Pro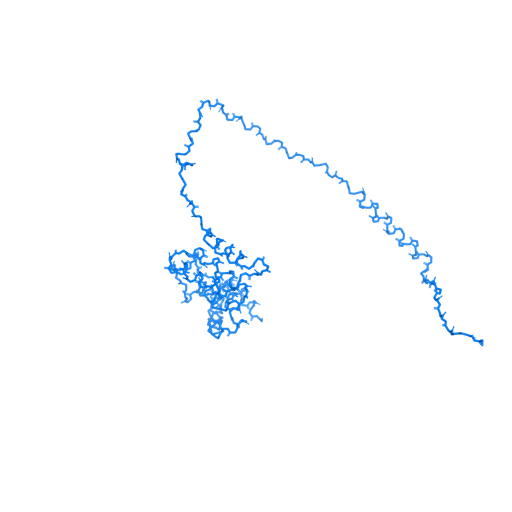tein AF-A0A8T7DRC3-F1 (afdb_monomer)

Solvent-accessible surface area (backbone atoms only — not comparable to full-atom values): 12019 Å² total; per-residue (Å²): 135,88,78,83,88,79,89,79,82,80,89,76,79,90,63,59,71,70,56,57,54,49,52,53,48,51,52,51,52,51,54,48,53,67,72,64,56,76,77,72,71,82,71,71,72,76,78,69,79,81,68,72,74,72,77,87,61,93,57,78,73,76,70,75,90,76,92,78,69,102,63,85,82,79,52,89,39,47,64,35,50,50,52,56,50,52,48,25,68,80,35,81,90,50,80,59,58,35,69,63,38,32,55,52,15,55,50,31,41,77,70,68,37,50,62,23,12,52,53,25,22,53,55,11,23,77,72,51,32,25,67,33,12,34,51,53,8,35,36,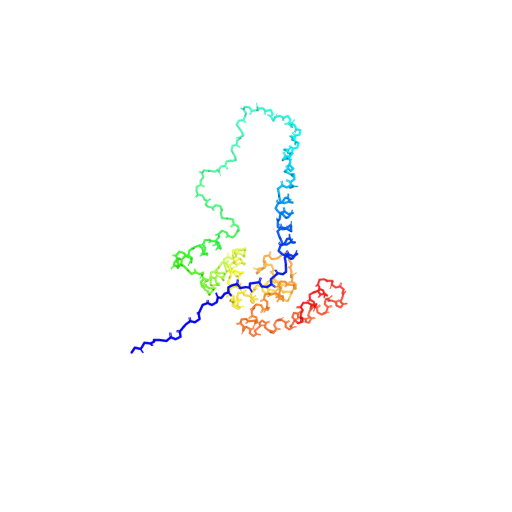14,23,76,93,60,44,46,84,88,79,24,88,57,97,60,61,33,68,68,55,14,52,55,22,16,48,47,3,30,77,53,68,32,66,66,23,48,54,50,46,52,57,49,47,55,50,35,54,50,41,30,74,75,63,38,65,67,32,46,56,48,59,70,70,71,116

Structure (mmCIF, N/CA/C/O backbone):
data_AF-A0A8T7DRC3-F1
#
_entry.id   AF-A0A8T7DRC3-F1
#
loop_
_atom_site.group_PDB
_atom_site.id
_atom_site.type_symbol
_atom_site.label_atom_id
_atom_site.label_alt_id
_atom_site.label_comp_id
_atom_site.label_asym_id
_atom_site.label_entity_id
_atom_site.label_seq_id
_atom_site.pdbx_PDB_ins_code
_atom_site.Cartn_x
_atom_site.Cartn_y
_atom_site.Cartn_z
_atom_site.occupancy
_atom_site.B_iso_or_equiv
_atom_site.auth_seq_id
_atom_site.auth_comp_id
_atom_site.auth_asym_id
_atom_site.auth_atom_id
_atom_site.pdbx_PDB_model_num
ATOM 1 N N . MET A 1 1 ? -41.553 -36.520 -60.865 1.00 37.00 1 MET A N 1
ATOM 2 C CA . MET A 1 1 ? -42.025 -35.118 -60.835 1.00 37.00 1 MET A CA 1
ATOM 3 C C . MET A 1 1 ? -42.427 -34.866 -59.391 1.00 37.00 1 MET A C 1
ATOM 5 O O . MET A 1 1 ? -43.366 -35.507 -58.952 1.00 37.00 1 MET A O 1
ATOM 9 N N . ALA A 1 2 ? -41.478 -34.388 -58.582 1.00 41.44 2 ALA A N 1
ATOM 10 C CA . ALA A 1 2 ? -41.277 -32.972 -58.215 1.00 41.44 2 ALA A CA 1
ATOM 11 C C . ALA A 1 2 ? -42.201 -32.57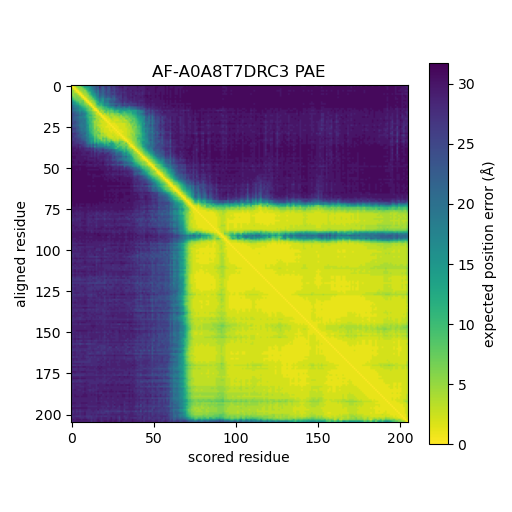7 -57.049 1.00 41.44 2 ALA A C 1
ATOM 13 O O . ALA A 1 2 ? -43.364 -32.949 -57.095 1.00 41.44 2 ALA A O 1
ATOM 14 N N . VAL A 1 3 ? -41.838 -31.818 -56.018 1.00 42.62 3 VAL A N 1
ATOM 15 C CA . VAL A 1 3 ? -40.612 -31.291 -55.375 1.00 42.62 3 VAL A CA 1
ATOM 16 C C . VAL A 1 3 ? -41.137 -30.737 -54.025 1.00 42.62 3 VAL A C 1
ATOM 18 O O . VAL A 1 3 ? -42.345 -30.547 -53.874 1.00 42.62 3 VAL A O 1
ATOM 21 N N . GLU A 1 4 ? -40.256 -30.571 -53.042 1.00 46.28 4 GLU A N 1
ATOM 22 C CA . GLU A 1 4 ? -40.533 -30.222 -51.644 1.00 46.28 4 GLU A CA 1
ATOM 23 C C . GLU A 1 4 ? -41.343 -28.938 -51.349 1.00 46.28 4 GLU A C 1
ATOM 25 O O . GLU A 1 4 ? -41.472 -28.015 -52.151 1.00 46.28 4 GLU A O 1
ATOM 30 N N . ASP A 1 5 ? -41.854 -28.957 -50.113 1.00 54.59 5 ASP A N 1
ATOM 31 C CA . ASP A 1 5 ? -42.120 -27.869 -49.165 1.00 54.59 5 ASP A CA 1
ATOM 32 C C . ASP A 1 5 ? -41.221 -26.628 -49.332 1.00 54.59 5 ASP A C 1
ATOM 34 O O . ASP A 1 5 ? -40.007 -26.763 -49.420 1.00 54.59 5 ASP A O 1
ATOM 38 N N . GLU A 1 6 ? -41.804 -25.425 -49.268 1.00 50.59 6 GLU A N 1
ATOM 39 C CA . GLU A 1 6 ? -41.236 -24.350 -48.446 1.00 50.59 6 GLU A CA 1
ATOM 40 C C . GLU A 1 6 ? -42.236 -23.205 -48.227 1.00 50.59 6 GLU A C 1
ATOM 42 O O . GLU A 1 6 ? -42.693 -22.507 -49.137 1.00 50.59 6 GLU A O 1
ATOM 47 N N . ARG A 1 7 ? -42.540 -22.984 -46.949 1.00 49.81 7 ARG A N 1
ATOM 48 C CA . ARG A 1 7 ? -43.192 -21.786 -46.424 1.00 49.81 7 ARG A CA 1
ATOM 49 C C . ARG A 1 7 ? -42.386 -20.529 -46.760 1.00 49.81 7 ARG A C 1
ATOM 51 O O . ARG A 1 7 ? -41.207 -20.466 -46.427 1.00 49.81 7 ARG A O 1
ATOM 58 N N . ARG A 1 8 ? -43.061 -19.447 -47.165 1.00 44.53 8 ARG A N 1
ATOM 59 C CA . ARG A 1 8 ? -42.655 -18.079 -46.791 1.00 44.53 8 ARG A CA 1
ATOM 60 C C . ARG A 1 8 ? -43.862 -17.233 -46.400 1.00 44.53 8 ARG A C 1
ATOM 62 O O . ARG A 1 8 ? -44.569 -16.689 -47.235 1.00 44.53 8 ARG A O 1
ATOM 69 N N . PHE A 1 9 ? -44.088 -17.233 -45.087 1.00 41.81 9 PHE A N 1
ATOM 70 C CA . PHE A 1 9 ? -44.448 -16.089 -44.250 1.00 41.81 9 PHE A CA 1
ATOM 71 C C . PHE A 1 9 ? -45.112 -14.905 -44.964 1.00 41.81 9 PHE A C 1
ATOM 73 O O . PHE A 1 9 ? -44.444 -14.045 -45.529 1.00 41.81 9 PHE A O 1
ATOM 80 N N . GLY A 1 10 ? -46.437 -14.831 -44.829 1.00 41.97 10 GLY A N 1
ATOM 81 C CA . GLY A 1 10 ? -47.134 -13.554 -44.852 1.00 41.97 10 GLY A CA 1
ATOM 82 C C . GLY A 1 10 ? -46.737 -12.748 -43.616 1.00 41.97 10 GLY A C 1
ATOM 83 O O . GLY A 1 10 ? -46.889 -13.214 -42.486 1.00 41.97 10 GLY A O 1
ATOM 84 N N . GLU A 1 11 ? -46.207 -11.550 -43.832 1.00 54.06 11 GLU A N 1
ATOM 85 C CA . GLU A 1 11 ? -46.076 -10.535 -42.794 1.00 54.06 11 GLU A CA 1
ATOM 86 C C . GLU A 1 11 ? -47.457 -9.931 -42.523 1.00 54.06 11 GLU A C 1
ATOM 88 O O . GLU A 1 11 ? -47.823 -8.911 -43.100 1.00 54.06 11 GLU A O 1
ATOM 93 N N . ASP A 1 12 ? -48.238 -10.558 -41.644 1.00 52.53 12 ASP A N 1
ATOM 94 C CA . ASP A 1 12 ? -49.413 -9.914 -41.053 1.00 52.53 12 ASP A CA 1
ATOM 95 C C . ASP A 1 12 ? -49.086 -9.541 -39.603 1.00 52.53 12 ASP A C 1
ATOM 97 O O . ASP A 1 12 ? -49.339 -10.270 -38.641 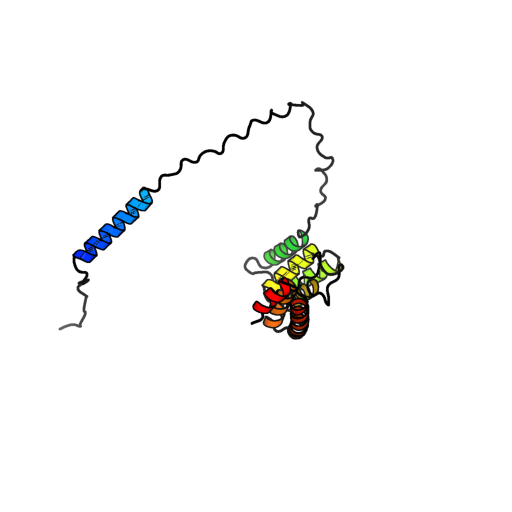1.00 52.53 12 ASP A O 1
ATOM 101 N N . THR A 1 13 ? -48.394 -8.410 -39.448 1.00 54.84 13 THR A N 1
ATOM 102 C CA . THR A 1 13 ? -48.153 -7.807 -38.136 1.00 54.84 13 THR A CA 1
ATOM 103 C C . THR A 1 13 ? -49.467 -7.210 -37.639 1.00 54.84 13 THR A C 1
ATOM 105 O O . THR A 1 13 ? -49.835 -6.082 -37.979 1.00 54.84 13 THR A O 1
ATOM 108 N N . GLY A 1 14 ? -50.176 -8.000 -36.827 1.00 59.94 14 GLY A N 1
ATOM 109 C CA . GLY A 1 14 ? -51.430 -7.673 -36.143 1.00 59.94 14 GLY A CA 1
ATOM 110 C C . GLY A 1 14 ? -51.304 -6.535 -35.127 1.00 59.94 14 GLY A C 1
ATOM 111 O O . GLY A 1 14 ? -51.516 -6.723 -33.933 1.00 59.94 14 GLY A O 1
ATOM 112 N N . ILE A 1 15 ? -50.961 -5.337 -35.598 1.00 60.94 15 ILE A N 1
ATOM 113 C CA . ILE A 1 15 ? -50.980 -4.107 -34.811 1.00 60.94 15 ILE A CA 1
ATOM 114 C C . ILE A 1 15 ? -52.245 -3.338 -35.213 1.00 60.94 15 ILE A C 1
ATOM 116 O O . ILE A 1 15 ? -52.349 -2.923 -36.374 1.00 60.94 15 ILE A O 1
ATOM 120 N N . PRO A 1 16 ? -53.206 -3.133 -34.290 1.00 66.31 16 PRO A N 1
ATOM 121 C CA . PRO A 1 16 ? -54.450 -2.435 -34.592 1.00 66.31 16 PRO A CA 1
ATOM 122 C C . PRO A 1 16 ? -54.147 -1.017 -35.086 1.00 66.31 16 PRO A C 1
ATOM 124 O O . PRO A 1 16 ? -53.228 -0.361 -34.596 1.00 66.31 16 PRO A O 1
ATOM 127 N N . TRP A 1 17 ? -54.917 -0.532 -36.062 1.00 59.69 17 TRP A N 1
ATOM 128 C CA . TRP A 1 17 ? -54.637 0.720 -36.782 1.00 59.69 17 TRP A CA 1
ATOM 129 C C . TRP A 1 17 ? -54.420 1.933 -35.854 1.00 59.69 17 TRP A C 1
ATOM 131 O O . TRP A 1 17 ? -53.535 2.752 -36.107 1.00 59.69 17 TRP A O 1
ATOM 141 N N . GLY A 1 18 ? -55.128 1.985 -34.719 1.00 58.94 18 GLY A N 1
ATOM 142 C CA . GLY A 1 18 ? -54.936 3.014 -33.691 1.00 58.94 18 GLY A CA 1
ATOM 143 C C . GLY A 1 18 ? -53.543 3.014 -33.046 1.00 58.94 18 GLY A C 1
ATOM 144 O O . GLY A 1 18 ? -53.016 4.080 -32.742 1.00 58.94 18 GLY A O 1
ATOM 145 N N . ALA A 1 19 ? -52.896 1.854 -32.903 1.00 58.59 19 ALA A N 1
ATOM 146 C CA . ALA A 1 19 ? -51.550 1.748 -32.341 1.00 58.59 19 ALA A CA 1
ATOM 147 C C . ALA A 1 19 ? -50.462 2.167 -33.346 1.00 58.59 19 ALA A C 1
ATOM 149 O O . ALA A 1 19 ? -49.492 2.808 -32.950 1.00 58.59 19 ALA A O 1
ATOM 150 N N . LYS A 1 20 ? -50.645 1.906 -34.651 1.00 59.03 20 LYS A N 1
ATOM 151 C CA . LYS A 1 20 ? -49.729 2.420 -35.693 1.00 59.03 20 LYS A CA 1
ATOM 152 C C . LYS A 1 20 ? -49.771 3.951 -35.755 1.00 59.03 20 LYS A C 1
ATOM 154 O O . LYS A 1 20 ? -48.722 4.587 -35.809 1.00 59.03 20 LYS A O 1
ATOM 159 N N . ALA A 1 21 ? -50.966 4.541 -35.672 1.00 64.75 21 ALA A N 1
ATOM 160 C CA . ALA A 1 21 ? -51.131 5.994 -35.621 1.00 64.75 21 ALA A CA 1
ATOM 161 C C . ALA A 1 21 ? -50.498 6.607 -34.359 1.00 64.75 21 ALA A C 1
ATOM 163 O O . ALA A 1 21 ? -49.839 7.640 -34.447 1.00 64.75 21 ALA A O 1
ATOM 164 N N . LEU A 1 22 ? -50.631 5.945 -33.204 1.00 65.12 22 LEU A N 1
ATOM 165 C CA . LEU A 1 22 ? -50.029 6.403 -31.952 1.00 65.12 22 LEU A CA 1
ATOM 166 C C . LEU A 1 22 ? -48.494 6.356 -31.993 1.00 65.12 22 LEU A C 1
ATOM 168 O O . LEU A 1 22 ? -47.849 7.300 -31.551 1.00 65.12 22 LEU A O 1
ATOM 172 N N . ILE A 1 23 ? -47.900 5.301 -32.561 1.00 65.25 23 ILE A N 1
ATOM 173 C CA . ILE A 1 23 ? -46.437 5.180 -32.691 1.00 65.25 23 ILE A CA 1
ATOM 174 C C . ILE A 1 23 ? -45.882 6.267 -33.618 1.00 65.25 23 ILE A C 1
ATOM 176 O O . ILE A 1 23 ? -44.887 6.906 -33.279 1.00 65.25 23 ILE A O 1
ATOM 180 N N . VAL A 1 24 ? -46.543 6.528 -34.751 1.00 69.69 24 VAL A N 1
ATOM 181 C CA . VAL A 1 24 ? -46.140 7.613 -35.660 1.00 69.69 24 VAL A CA 1
ATOM 182 C C . VAL A 1 24 ? -46.286 8.975 -34.976 1.00 69.69 24 VAL A C 1
ATOM 184 O O . VAL A 1 24 ? -45.385 9.802 -35.079 1.00 69.69 24 VAL A O 1
ATOM 187 N N . LEU A 1 25 ? -47.362 9.198 -34.217 1.00 73.38 25 LEU A N 1
ATOM 188 C CA . LEU A 1 25 ? -47.555 10.434 -33.457 1.00 73.38 25 LEU A CA 1
ATOM 189 C C . LEU A 1 25 ? -46.453 10.628 -32.405 1.00 73.38 25 LEU A C 1
ATOM 191 O O . LEU A 1 25 ? -45.867 11.704 -32.330 1.00 73.38 25 LEU A O 1
ATOM 195 N N . VAL A 1 26 ? -46.132 9.590 -31.626 1.00 72.56 26 VAL A N 1
ATOM 196 C CA . VAL A 1 26 ? -45.074 9.642 -30.606 1.00 72.56 26 VAL A CA 1
ATOM 197 C C . VAL A 1 26 ? -43.718 9.922 -31.248 1.00 72.56 26 VAL A C 1
ATOM 199 O O . VAL A 1 26 ? -42.990 10.772 -30.739 1.00 72.56 26 VAL A O 1
ATOM 202 N N . ALA A 1 27 ? -43.401 9.286 -32.380 1.00 73.94 27 ALA A N 1
ATOM 203 C CA . ALA A 1 27 ? -42.155 9.509 -33.113 1.00 73.94 27 ALA A CA 1
ATOM 204 C C . ALA A 1 27 ? -42.047 10.941 -33.667 1.00 73.94 27 ALA A C 1
ATOM 206 O O . ALA A 1 27 ? -40.994 11.567 -33.566 1.00 73.94 27 ALA A O 1
ATOM 207 N N . VAL A 1 28 ? -43.139 11.494 -34.203 1.00 75.44 28 VAL A N 1
ATOM 208 C CA . VAL A 1 28 ? -43.171 12.876 -34.710 1.00 75.44 28 VAL A CA 1
ATOM 209 C C . VAL A 1 28 ? -43.062 13.887 -33.568 1.00 75.44 28 VAL A C 1
ATOM 211 O O . VAL A 1 28 ? -42.327 14.862 -33.692 1.00 75.44 28 VAL A O 1
ATOM 214 N N . VAL A 1 29 ? -43.725 13.644 -32.434 1.00 73.62 29 VAL A N 1
ATOM 215 C CA . VAL A 1 29 ? -43.628 14.506 -31.244 1.00 73.62 29 VAL A CA 1
ATOM 216 C C . VAL A 1 29 ? -42.225 14.462 -30.639 1.00 73.62 29 VAL A C 1
ATOM 218 O O . VAL A 1 29 ? -41.705 15.507 -30.263 1.00 73.62 29 VAL A O 1
ATOM 221 N N . THR A 1 30 ? -41.575 13.295 -30.587 1.00 68.31 30 THR A N 1
ATOM 222 C CA . THR A 1 30 ? -40.183 13.207 -30.109 1.00 68.31 30 THR A CA 1
ATOM 223 C C . THR A 1 30 ? -39.207 13.886 -31.065 1.00 68.31 30 THR A C 1
ATOM 225 O O . THR A 1 30 ? -38.339 14.621 -30.606 1.00 68.31 30 THR A O 1
ATOM 228 N N . LEU A 1 31 ? -39.372 13.731 -32.381 1.00 70.12 31 LEU A N 1
ATOM 229 C CA . LEU A 1 31 ? -38.549 14.446 -33.364 1.00 70.12 31 LEU A CA 1
ATOM 230 C C . LEU A 1 31 ? -38.750 15.966 -33.305 1.00 70.12 31 LEU A C 1
ATOM 232 O O . LEU A 1 31 ? -37.773 16.710 -33.359 1.00 70.12 31 LEU A O 1
ATOM 236 N N . LEU A 1 32 ? -39.989 16.434 -33.131 1.00 68.38 32 LEU A N 1
ATOM 237 C CA . LEU A 1 32 ? -40.279 17.856 -32.931 1.00 68.38 32 LEU A CA 1
ATOM 238 C C . LEU A 1 32 ? -39.710 18.378 -31.607 1.00 68.38 32 LEU A C 1
ATOM 240 O O . LEU A 1 32 ? -39.178 19.480 -31.590 1.00 68.38 32 LEU A O 1
ATOM 244 N N . ALA A 1 33 ? -39.760 17.602 -30.522 1.00 63.91 33 ALA A N 1
ATOM 245 C CA . ALA A 1 33 ? -39.181 17.992 -29.235 1.00 63.91 33 ALA A CA 1
ATOM 246 C C . ALA A 1 33 ? -37.648 18.107 -29.291 1.00 63.91 33 ALA A C 1
ATOM 248 O O . ALA A 1 33 ? -37.085 19.005 -28.675 1.00 63.91 33 ALA A O 1
ATOM 249 N N . VAL A 1 34 ? -36.979 17.247 -30.066 1.00 67.06 34 VAL A N 1
ATOM 250 C CA . VAL A 1 34 ? -35.526 17.330 -30.299 1.00 67.06 34 VAL A CA 1
ATOM 251 C C . VAL A 1 34 ? -35.162 18.547 -31.156 1.00 67.06 34 VAL A C 1
ATOM 253 O O . VAL A 1 34 ? -34.126 19.163 -30.930 1.00 67.06 34 VAL A O 1
ATOM 256 N N . TRP A 1 35 ? -36.013 18.932 -32.112 1.00 70.31 35 TRP A N 1
ATOM 257 C CA . TRP A 1 35 ? -35.777 20.107 -32.963 1.00 70.31 35 TRP A CA 1
ATOM 258 C C . TRP A 1 35 ? -36.198 21.434 -32.305 1.00 70.31 35 TRP A C 1
ATOM 260 O O . TRP A 1 35 ? -35.740 22.499 -32.708 1.00 70.31 35 TRP A O 1
ATOM 270 N N . LEU A 1 36 ? -37.039 21.370 -31.269 1.00 63.03 36 LEU A N 1
ATOM 271 C CA . LEU A 1 36 ? -37.499 22.507 -30.469 1.00 63.03 36 LEU A CA 1
ATOM 272 C C . LEU A 1 36 ? -36.754 22.604 -29.127 1.00 63.03 36 LEU A C 1
ATOM 274 O O . LEU A 1 36 ? -37.308 23.094 -28.148 1.00 63.03 36 LEU A O 1
ATOM 278 N N . VAL A 1 37 ? -35.507 22.136 -29.058 1.00 60.59 37 VAL A N 1
ATOM 279 C CA . VAL A 1 37 ? -34.574 22.614 -28.033 1.00 60.59 37 VAL A CA 1
ATOM 280 C C . VAL A 1 37 ? -34.061 23.956 -28.548 1.00 60.59 37 VAL A C 1
ATOM 282 O O . VAL A 1 37 ? -33.321 23.973 -29.535 1.00 60.59 37 VAL A O 1
ATOM 285 N N . PRO A 1 38 ? -34.472 25.094 -27.958 1.00 57.34 38 PRO A N 1
ATOM 286 C CA . PRO A 1 38 ? -33.911 26.378 -28.331 1.00 57.34 38 PRO A CA 1
ATOM 287 C C . PRO A 1 38 ? -32.420 26.280 -28.047 1.00 57.34 38 PRO A C 1
ATOM 289 O O . PRO A 1 38 ? -32.026 25.996 -26.918 1.00 57.34 38 PRO A O 1
ATOM 292 N N . SER A 1 39 ? -31.593 26.454 -29.074 1.00 54.16 39 SER A N 1
ATOM 293 C CA . SER A 1 39 ? -30.168 26.664 -28.877 1.00 54.16 39 SER A CA 1
ATOM 294 C C . SER A 1 39 ? -30.060 27.921 -28.028 1.00 54.16 39 SER A C 1
ATOM 296 O O . SER A 1 39 ? -30.275 29.025 -28.536 1.00 54.16 39 SER A O 1
ATOM 298 N N . GLU A 1 40 ? -29.847 27.754 -26.721 1.00 56.00 40 GLU A N 1
ATOM 299 C CA . GLU A 1 40 ? -29.408 28.844 -25.868 1.00 56.00 40 GLU A CA 1
ATOM 300 C C . GLU A 1 40 ? -28.222 29.442 -26.609 1.00 56.00 40 GLU A C 1
ATOM 302 O O . GLU A 1 40 ? -27.231 28.757 -26.876 1.00 56.00 40 GLU A O 1
ATOM 307 N N . LYS A 1 41 ? -28.405 30.672 -27.104 1.00 54.22 41 LYS A N 1
ATOM 308 C CA . LYS A 1 41 ? -27.310 31.439 -27.679 1.00 54.22 41 LYS A CA 1
ATOM 309 C C . LYS A 1 41 ? -26.205 31.324 -26.653 1.00 54.22 41 LYS A C 1
ATOM 311 O O . LYS A 1 41 ? -26.466 31.644 -25.497 1.00 54.22 41 LYS A O 1
ATOM 316 N N . GLU A 1 42 ? -25.046 30.822 -27.059 1.00 53.03 42 GLU A N 1
ATOM 317 C CA . GLU A 1 42 ? -23.854 30.882 -26.232 1.00 53.03 42 GLU A CA 1
ATOM 318 C C . GLU A 1 42 ? -23.692 32.352 -25.839 1.00 53.03 42 GLU A C 1
ATOM 320 O O . GLU A 1 42 ? -23.242 33.184 -26.629 1.00 53.03 42 GLU A O 1
ATOM 325 N N . GLU A 1 43 ? -24.184 32.702 -24.651 1.00 50.66 43 GLU A N 1
ATOM 326 C CA . GLU A 1 43 ? -23.904 33.969 -24.018 1.00 50.66 43 GLU A CA 1
ATOM 327 C C . GLU A 1 43 ? -22.429 33.874 -23.703 1.00 50.66 43 GLU A C 1
ATOM 329 O O . GLU A 1 43 ? -21.997 33.262 -22.726 1.00 50.66 43 GLU A O 1
ATOM 334 N N . GLN A 1 44 ? -21.654 34.407 -24.644 1.00 49.84 44 GLN A N 1
ATOM 335 C CA . GLN A 1 44 ? -20.255 34.699 -24.473 1.00 49.84 44 GLN A CA 1
ATOM 336 C C . GLN A 1 44 ? -20.124 35.308 -23.075 1.00 49.84 44 GLN A C 1
ATOM 338 O O . GLN A 1 44 ? -20.788 36.318 -22.807 1.00 49.84 44 GLN A O 1
ATOM 343 N N . PRO A 1 45 ? -19.380 34.660 -22.158 1.00 57.59 45 PRO A N 1
ATOM 344 C CA . PRO A 1 45 ? -19.302 35.116 -20.782 1.00 57.59 45 PRO A CA 1
ATOM 345 C C . PRO A 1 45 ? -18.947 36.601 -20.803 1.00 57.59 45 PRO A C 1
ATOM 347 O O . PRO A 1 45 ? -18.163 37.004 -21.675 1.00 57.59 45 PRO A O 1
ATOM 350 N N . PRO A 1 46 ? -19.550 37.424 -19.921 1.00 59.62 46 PRO A N 1
ATOM 351 C CA . PRO A 1 46 ? -19.322 38.859 -19.940 1.00 59.62 46 PRO A CA 1
ATOM 352 C C . PRO A 1 46 ? -17.819 39.079 -20.002 1.00 59.62 46 PRO A C 1
ATOM 354 O O . PRO A 1 46 ? -17.084 38.467 -19.219 1.00 59.62 46 PRO A O 1
ATOM 357 N N . ALA A 1 47 ? -17.372 39.875 -20.978 1.00 61.59 47 ALA A N 1
ATOM 358 C CA . ALA A 1 47 ? -15.975 40.253 -21.067 1.00 61.59 47 ALA A CA 1
ATOM 359 C C . ALA A 1 47 ? -15.571 40.702 -19.664 1.00 61.59 47 ALA A C 1
ATOM 361 O O . ALA A 1 47 ? -16.186 41.617 -19.104 1.00 61.59 47 ALA A O 1
ATOM 362 N N . LEU A 1 48 ? -14.627 39.966 -19.067 1.00 62.09 48 LEU A N 1
ATOM 363 C CA . LEU A 1 48 ? -14.050 40.325 -17.781 1.00 62.09 48 LEU A CA 1
ATOM 364 C C . LEU A 1 48 ? -13.742 41.821 -17.855 1.00 62.09 48 LEU A C 1
ATOM 366 O O . LEU A 1 48 ? -13.270 42.257 -18.912 1.00 62.09 48 LEU A O 1
ATOM 370 N N . PRO A 1 49 ? -14.045 42.611 -16.805 1.00 61.38 49 PRO A N 1
ATOM 371 C CA . PRO A 1 49 ? -13.685 44.019 -16.808 1.00 61.38 49 PRO A CA 1
ATOM 372 C C . PRO A 1 49 ? -12.244 44.104 -17.282 1.00 61.38 49 PRO A C 1
ATOM 374 O O . PRO A 1 49 ? -11.404 43.348 -16.785 1.00 61.38 49 PRO A O 1
ATOM 377 N N . GLU A 1 50 ? -12.006 44.928 -18.302 1.00 62.22 50 GLU A N 1
ATOM 378 C CA . GLU A 1 50 ? -10.682 45.153 -18.856 1.00 62.22 50 GLU A CA 1
ATOM 379 C C . GLU A 1 50 ? -9.834 45.699 -17.711 1.00 62.22 50 GLU A C 1
ATOM 381 O O . GLU A 1 50 ? -9.824 46.894 -17.416 1.00 62.22 50 GLU A O 1
ATOM 386 N N . MET A 1 51 ? -9.206 44.785 -16.965 1.00 52.91 51 MET A N 1
ATOM 387 C CA . MET A 1 51 ? -8.152 45.122 -16.038 1.00 52.91 51 MET A CA 1
ATOM 388 C C . MET A 1 51 ? -7.154 45.831 -16.921 1.00 52.91 51 MET A C 1
ATOM 390 O O . MET A 1 51 ? -6.662 45.217 -17.871 1.00 52.91 51 MET A O 1
ATOM 394 N N . ALA A 1 52 ? -6.979 47.127 -16.656 1.00 57.84 52 ALA A N 1
ATOM 395 C CA . ALA A 1 52 ? -6.094 48.004 -17.394 1.00 57.84 52 ALA A CA 1
ATOM 396 C C . ALA A 1 52 ? -4.890 47.196 -17.859 1.00 57.84 52 ALA A C 1
ATOM 398 O O . ALA A 1 52 ? -4.225 46.572 -17.022 1.00 57.84 52 ALA A O 1
ATOM 399 N N . ALA A 1 53 ? -4.694 47.145 -19.182 1.00 57.91 53 ALA A N 1
ATOM 400 C CA . ALA A 1 53 ? -3.555 46.470 -19.771 1.00 57.91 53 ALA A CA 1
ATOM 401 C C . ALA A 1 53 ? -2.334 46.805 -18.906 1.00 57.91 53 ALA A C 1
ATOM 403 O O . ALA A 1 53 ? -2.134 47.995 -18.612 1.00 57.91 53 ALA A O 1
ATOM 404 N N . PRO A 1 54 ? -1.582 45.798 -18.414 1.00 55.72 54 PRO A N 1
ATOM 405 C CA . PRO A 1 54 ? -0.400 46.086 -17.627 1.00 55.72 54 PRO A CA 1
ATOM 406 C C . PRO A 1 54 ? 0.419 47.087 -18.440 1.00 55.72 54 PRO A C 1
ATOM 408 O O . PRO A 1 54 ? 0.491 46.931 -19.668 1.00 55.72 54 PRO A O 1
ATOM 411 N N . PRO A 1 55 ? 0.935 48.160 -17.812 1.00 49.69 55 PRO A N 1
ATOM 412 C CA . PRO A 1 55 ? 1.714 49.141 -18.542 1.00 49.69 55 PRO A CA 1
ATOM 413 C C . PRO A 1 55 ? 2.730 48.368 -19.369 1.00 49.69 55 PRO A C 1
ATOM 415 O O . PRO A 1 55 ? 3.375 47.457 -18.847 1.00 49.69 55 PRO A O 1
ATOM 418 N N . GLN A 1 56 ? 2.802 48.670 -20.668 1.00 54.41 56 GLN A N 1
ATOM 419 C CA . GLN A 1 56 ? 3.851 48.145 -21.529 1.00 54.41 56 GLN A CA 1
ATOM 420 C C . GLN A 1 56 ? 5.160 48.758 -21.035 1.00 54.41 56 GLN A C 1
ATOM 422 O O . GLN A 1 56 ? 5.656 49.756 -21.548 1.00 54.41 56 GLN A O 1
ATOM 427 N N . THR A 1 57 ? 5.673 48.210 -19.941 1.00 47.09 57 THR A N 1
ATOM 428 C CA . THR A 1 57 ? 7.050 48.355 -19.546 1.00 47.09 57 THR A CA 1
ATOM 429 C C . THR A 1 57 ? 7.822 47.614 -20.607 1.00 47.09 57 THR A C 1
ATOM 431 O O . THR A 1 57 ? 7.829 46.387 -20.646 1.00 47.09 57 THR A O 1
ATOM 434 N N . ASP A 1 58 ? 8.496 48.396 -21.437 1.00 51.88 58 ASP A N 1
ATOM 435 C CA . ASP A 1 58 ? 9.598 48.026 -22.324 1.00 51.88 58 ASP A CA 1
ATOM 436 C C . ASP A 1 58 ? 10.819 47.517 -21.516 1.00 51.88 58 ASP A C 1
ATOM 438 O O . ASP A 1 58 ? 11.983 47.763 -21.820 1.00 51.88 58 ASP A O 1
ATOM 442 N N . GLN A 1 59 ? 10.544 46.852 -20.396 1.00 51.00 59 GLN A N 1
ATOM 443 C CA . GLN A 1 59 ? 11.480 46.104 -19.598 1.00 51.00 59 GLN A CA 1
ATOM 444 C C . GLN A 1 59 ? 11.184 44.658 -19.934 1.00 51.00 59 GLN A C 1
ATOM 446 O O . GLN A 1 59 ? 10.184 44.096 -19.486 1.00 51.00 59 GLN A O 1
ATOM 451 N N . ALA A 1 60 ? 12.053 44.082 -20.764 1.00 51.44 60 ALA A N 1
ATOM 452 C CA . ALA A 1 60 ? 12.185 42.644 -20.856 1.00 51.44 60 ALA A CA 1
ATOM 453 C C . ALA A 1 60 ? 12.140 42.098 -19.428 1.00 51.44 60 ALA A C 1
ATOM 455 O O . ALA A 1 60 ? 13.015 42.411 -18.616 1.00 51.44 60 ALA A O 1
ATOM 456 N N . ILE A 1 61 ? 11.081 41.351 -19.110 1.00 49.81 61 ILE A N 1
ATOM 457 C CA . ILE A 1 61 ? 11.041 40.540 -17.901 1.00 49.81 61 ILE A CA 1
ATOM 458 C C . ILE A 1 61 ? 12.341 39.742 -17.967 1.00 49.81 61 ILE A C 1
ATOM 460 O O . ILE A 1 61 ? 12.535 39.039 -18.966 1.00 49.81 61 ILE A O 1
ATOM 464 N N . PRO A 1 62 ? 13.272 39.891 -17.007 1.00 52.22 62 PRO A N 1
ATOM 465 C CA . PRO A 1 62 ? 14.433 39.031 -16.990 1.00 52.22 62 PRO A CA 1
ATOM 466 C C . PRO A 1 62 ? 13.871 37.618 -16.972 1.00 52.22 62 PRO A C 1
ATOM 468 O O . PRO A 1 62 ? 13.118 37.276 -16.054 1.00 52.22 62 PRO A O 1
ATOM 471 N N . LEU A 1 63 ? 14.166 36.833 -18.014 1.00 51.38 63 LEU A N 1
ATOM 472 C CA . LEU A 1 63 ? 13.954 35.398 -17.932 1.00 51.38 63 LEU A CA 1
ATOM 473 C C . LEU A 1 63 ? 14.544 34.963 -16.582 1.00 51.38 63 LEU A C 1
ATOM 475 O O . LEU A 1 63 ? 15.642 35.432 -16.244 1.00 51.38 63 LEU A O 1
ATOM 479 N N . PRO A 1 64 ? 13.848 34.121 -15.798 1.00 58.66 64 PRO A N 1
ATOM 480 C CA . PRO A 1 64 ? 14.522 33.450 -14.698 1.00 58.66 64 PRO A CA 1
ATOM 481 C C . PRO A 1 64 ? 15.830 32.866 -15.262 1.00 58.66 64 PRO A C 1
ATOM 483 O O . PRO A 1 64 ? 15.796 32.246 -16.329 1.00 58.66 64 PRO A O 1
ATOM 486 N N . PRO A 1 65 ? 16.993 33.146 -14.649 1.00 56.97 65 PRO A N 1
ATOM 487 C CA . PRO A 1 65 ? 18.240 32.605 -15.157 1.00 56.97 65 PRO A CA 1
ATOM 488 C C . PRO A 1 65 ? 18.160 31.074 -15.074 1.00 56.97 65 PRO A C 1
ATOM 490 O O . PRO A 1 65 ? 17.819 30.536 -14.023 1.00 56.97 65 PRO A O 1
ATOM 493 N N . ASP A 1 66 ? 18.467 30.434 -16.205 1.00 53.53 66 ASP A N 1
ATOM 494 C CA . ASP A 1 66 ? 18.492 28.991 -16.498 1.00 53.53 66 ASP A CA 1
ATOM 495 C C . ASP A 1 66 ? 17.188 28.274 -16.895 1.00 53.53 66 ASP A C 1
ATOM 497 O O . ASP A 1 66 ? 16.728 27.338 -16.248 1.00 53.53 66 ASP A O 1
ATOM 501 N N . GLU A 1 67 ? 16.705 28.579 -18.104 1.00 56.00 67 GLU A N 1
ATOM 502 C CA . GLU A 1 67 ? 16.131 27.563 -19.011 1.00 56.00 67 GLU A CA 1
ATOM 503 C C . GLU A 1 67 ? 17.110 27.217 -20.153 1.00 56.00 67 GLU A C 1
ATOM 505 O O . GLU A 1 67 ? 16.720 26.992 -21.298 1.00 56.00 67 GLU A O 1
ATOM 510 N N . ALA A 1 68 ? 18.415 27.211 -19.860 1.00 52.25 68 ALA A N 1
ATOM 511 C CA . ALA A 1 68 ? 19.457 26.950 -20.848 1.00 52.25 68 ALA A CA 1
ATOM 512 C C . ALA A 1 68 ? 20.630 26.120 -20.305 1.00 52.25 68 ALA A C 1
ATOM 514 O O . ALA A 1 68 ? 21.761 26.360 -20.696 1.00 52.25 68 ALA A O 1
ATOM 515 N N . GLU A 1 69 ? 20.372 25.086 -19.499 1.00 45.88 69 GLU A N 1
ATOM 516 C CA . GLU A 1 69 ? 21.294 23.950 -19.368 1.00 45.88 69 GLU A CA 1
ATOM 517 C C . GLU A 1 69 ? 20.496 22.646 -19.247 1.00 45.88 69 GLU A C 1
ATOM 519 O O . GLU A 1 69 ? 19.573 22.524 -18.445 1.00 45.88 69 GLU A O 1
ATOM 524 N N . GLY A 1 70 ? 20.828 21.662 -20.086 1.00 52.84 70 GLY A N 1
ATOM 525 C CA . GLY A 1 70 ? 20.195 20.346 -20.125 1.00 52.84 70 GLY A CA 1
ATOM 526 C C . GLY A 1 70 ? 20.439 19.539 -18.852 1.00 52.84 70 GLY A C 1
ATOM 527 O O . GLY A 1 70 ? 21.281 18.644 -18.826 1.00 52.84 70 GLY A O 1
ATOM 528 N N . LYS A 1 71 ? 19.664 19.829 -17.810 1.00 48.06 71 LYS A N 1
ATOM 529 C CA . LYS A 1 71 ? 19.538 19.014 -16.607 1.00 48.06 71 LYS A CA 1
ATOM 530 C C . LYS A 1 71 ? 18.062 18.677 -16.450 1.00 48.06 71 LYS A C 1
ATOM 532 O O . LYS A 1 71 ? 17.248 19.541 -16.150 1.00 48.06 71 LYS A O 1
ATOM 537 N N . GLU A 1 72 ? 17.713 17.429 -16.735 1.00 59.62 72 GLU A N 1
ATOM 538 C CA . GLU A 1 72 ? 16.354 16.900 -16.616 1.00 59.62 72 GLU A CA 1
ATOM 539 C C . GLU A 1 72 ? 15.806 17.200 -15.206 1.00 59.62 72 GLU A C 1
ATOM 541 O O . GLU A 1 72 ? 16.243 16.605 -14.219 1.00 59.62 72 GLU A O 1
ATOM 546 N N . ILE A 1 73 ? 14.903 18.183 -15.078 1.00 70.25 73 ILE A N 1
ATOM 547 C CA . ILE A 1 73 ? 14.214 18.469 -13.812 1.00 70.25 73 ILE A CA 1
ATOM 548 C C . ILE A 1 73 ? 13.207 17.337 -13.600 1.00 70.25 73 ILE A C 1
ATOM 550 O O . ILE A 1 73 ? 12.062 17.419 -14.047 1.00 70.25 73 ILE A O 1
ATOM 554 N N . LEU A 1 74 ? 13.658 16.264 -12.952 1.00 78.38 74 LEU A N 1
ATOM 555 C CA . LEU A 1 74 ? 12.829 15.112 -12.612 1.00 78.38 74 LEU A CA 1
ATOM 556 C C . LEU A 1 74 ? 11.791 15.515 -11.554 1.00 78.38 74 LEU A C 1
ATOM 558 O O . LEU A 1 74 ? 12.137 15.839 -10.416 1.00 78.38 74 LEU A O 1
ATOM 562 N N . ARG A 1 75 ? 10.511 15.495 -11.929 1.00 88.38 75 ARG A N 1
ATOM 563 C CA . ARG A 1 75 ? 9.359 15.683 -11.039 1.00 88.38 75 ARG A CA 1
ATOM 564 C C . ARG A 1 75 ? 8.950 14.353 -10.409 1.00 88.38 75 ARG A C 1
ATOM 566 O O . ARG A 1 75 ? 9.207 13.282 -10.958 1.00 88.38 75 ARG A O 1
ATOM 573 N N . ALA A 1 76 ? 8.223 14.427 -9.293 1.00 89.44 76 ALA A N 1
ATOM 574 C CA . ALA A 1 76 ? 7.610 13.255 -8.674 1.00 89.44 76 ALA A CA 1
ATOM 575 C C . ALA A 1 76 ? 6.809 12.437 -9.710 1.00 89.44 76 ALA A C 1
ATOM 577 O O . ALA A 1 76 ? 5.980 12.959 -10.474 1.00 89.44 76 ALA A O 1
ATOM 578 N N . GLY A 1 77 ? 7.091 11.139 -9.767 1.00 93.19 77 GLY A N 1
ATOM 579 C CA . GLY A 1 77 ? 6.463 10.210 -10.698 1.00 93.19 77 GLY A CA 1
ATOM 580 C C . GLY A 1 77 ? 7.087 10.142 -12.095 1.00 93.19 77 GLY A C 1
ATOM 581 O O . GLY A 1 77 ? 6.630 9.314 -12.887 1.00 93.19 77 GLY A O 1
ATOM 582 N N . ASP A 1 78 ? 8.075 10.977 -12.443 1.00 96.12 78 ASP A N 1
ATOM 583 C CA . ASP A 1 78 ? 8.745 10.893 -13.751 1.00 96.12 78 ASP A CA 1
ATOM 584 C C . ASP A 1 78 ? 9.498 9.570 -13.910 1.00 96.12 78 ASP A C 1
ATOM 586 O O . ASP A 1 78 ? 9.400 8.937 -14.964 1.00 96.12 78 ASP A O 1
ATOM 590 N N . ARG A 1 79 ? 10.161 9.081 -12.852 1.00 97.25 79 ARG A N 1
ATOM 591 C CA . ARG A 1 79 ? 10.880 7.799 -12.898 1.00 97.25 79 ARG A CA 1
ATOM 592 C C . ARG A 1 79 ? 9.903 6.642 -13.041 1.00 97.25 79 ARG A C 1
ATOM 594 O O . ARG A 1 79 ? 10.111 5.764 -13.874 1.00 97.25 79 ARG A O 1
ATOM 601 N N . ALA A 1 80 ? 8.794 6.671 -12.302 1.00 97.56 80 ALA A N 1
ATOM 602 C CA . ALA A 1 80 ? 7.742 5.667 -12.434 1.00 97.56 80 ALA A CA 1
ATOM 603 C C . ALA A 1 80 ? 7.160 5.633 -13.858 1.00 97.56 80 ALA A C 1
ATOM 605 O O . ALA A 1 80 ? 6.988 4.561 -14.443 1.00 97.56 80 ALA A O 1
ATOM 606 N N . ARG A 1 81 ? 6.890 6.804 -14.453 1.00 96.12 81 ARG A N 1
ATOM 607 C CA . ARG A 1 81 ? 6.422 6.905 -15.845 1.00 96.12 81 ARG A CA 1
ATOM 608 C C . ARG A 1 81 ? 7.447 6.348 -16.830 1.00 96.12 81 ARG A C 1
ATOM 610 O O . ARG A 1 81 ? 7.053 5.596 -17.720 1.00 96.12 81 ARG A O 1
ATOM 617 N N . ALA A 1 82 ? 8.726 6.673 -16.653 1.00 96.38 82 ALA A N 1
ATOM 618 C CA . ALA A 1 82 ? 9.809 6.177 -17.495 1.00 96.38 82 ALA A CA 1
ATOM 619 C C . ALA A 1 82 ? 9.934 4.645 -17.427 1.00 96.38 82 ALA A C 1
ATOM 621 O O . ALA A 1 82 ? 9.984 3.996 -18.471 1.00 96.38 82 ALA A O 1
ATOM 622 N N . VAL A 1 83 ? 9.876 4.053 -16.226 1.00 96.75 83 VAL A N 1
ATOM 623 C CA . VAL A 1 83 ? 9.879 2.590 -16.033 1.00 96.75 83 VAL A CA 1
ATOM 624 C C . VAL A 1 83 ? 8.718 1.935 -16.781 1.00 96.75 83 VAL A C 1
ATOM 626 O O . VAL A 1 83 ? 8.918 1.009 -17.565 1.00 96.75 83 VAL A O 1
ATOM 629 N N . ILE A 1 84 ? 7.492 2.430 -16.586 1.00 96.25 84 ILE A N 1
ATOM 630 C CA . ILE A 1 84 ? 6.30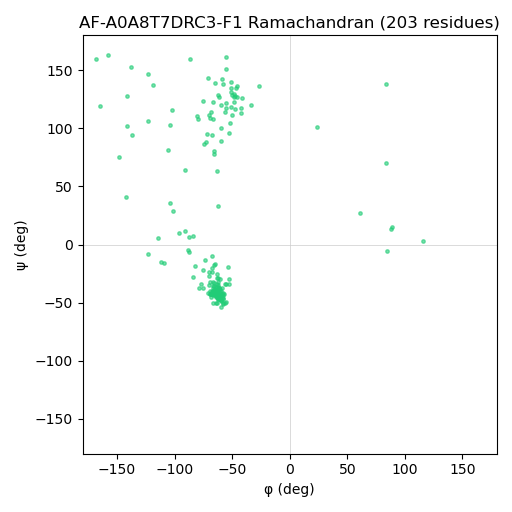8 1.872 -17.252 1.00 96.25 84 ILE A CA 1
ATOM 631 C C . ILE A 1 84 ? 6.397 2.021 -18.776 1.00 96.25 84 ILE A C 1
ATOM 633 O O . ILE A 1 84 ? 6.005 1.105 -19.500 1.00 96.25 84 ILE A O 1
ATOM 637 N N . ALA A 1 85 ? 6.900 3.153 -19.277 1.00 94.38 85 ALA A N 1
ATOM 638 C CA . ALA A 1 85 ? 7.099 3.373 -20.706 1.00 94.38 85 ALA A CA 1
ATOM 639 C C . ALA A 1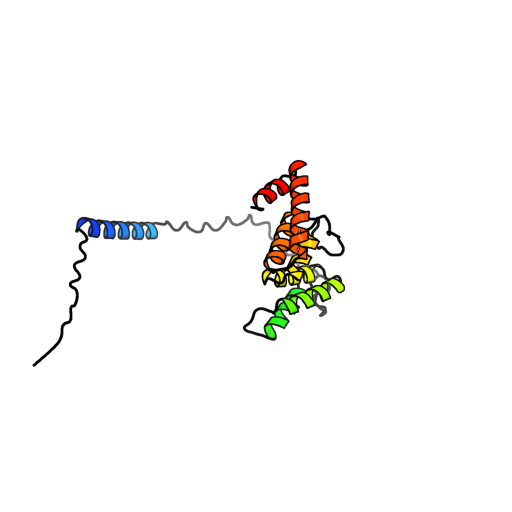 85 ? 8.136 2.402 -21.294 1.00 94.38 85 ALA A C 1
ATOM 641 O O . ALA A 1 85 ? 7.864 1.790 -22.326 1.00 94.38 85 ALA A O 1
ATOM 642 N N . GLY A 1 86 ? 9.266 2.197 -20.609 1.00 94.62 86 GLY A N 1
ATOM 643 C CA . GLY A 1 86 ? 10.294 1.234 -21.008 1.00 94.62 86 GLY A CA 1
ATOM 644 C C . GLY A 1 86 ? 9.752 -0.194 -21.082 1.00 94.62 86 GLY A C 1
ATOM 645 O O . GLY A 1 86 ? 9.860 -0.845 -22.117 1.00 94.62 86 GLY A O 1
ATOM 646 N N . LEU A 1 87 ? 9.043 -0.645 -20.043 1.00 93.88 87 LEU A N 1
ATOM 647 C CA . LEU A 1 87 ? 8.454 -1.990 -20.016 1.00 93.88 87 LEU A CA 1
ATOM 648 C C . LEU A 1 87 ? 7.397 -2.219 -21.111 1.00 93.88 87 LEU A C 1
ATOM 650 O O . LEU A 1 87 ? 7.202 -3.354 -21.543 1.00 93.88 87 LEU A O 1
ATOM 654 N N . ARG A 1 88 ? 6.700 -1.163 -21.555 1.00 92.12 88 ARG A N 1
ATOM 655 C CA . ARG A 1 88 ? 5.771 -1.237 -22.696 1.00 92.12 88 ARG A CA 1
ATOM 656 C C . ARG A 1 88 ? 6.501 -1.307 -24.029 1.00 92.12 88 ARG A C 1
ATOM 658 O O . ARG A 1 88 ? 6.035 -2.005 -24.919 1.00 92.12 88 ARG A O 1
ATOM 665 N N . ALA A 1 89 ? 7.619 -0.600 -24.179 1.00 89.44 89 ALA A N 1
ATOM 666 C CA . ALA A 1 89 ? 8.412 -0.649 -25.405 1.00 89.44 89 ALA A CA 1
ATOM 667 C C . ALA A 1 89 ? 8.957 -2.064 -25.666 1.00 89.44 89 ALA A C 1
ATOM 669 O O . ALA A 1 89 ? 8.927 -2.529 -26.804 1.00 89.44 89 ALA A O 1
ATOM 670 N N . ASP A 1 90 ? 9.340 -2.780 -24.606 1.00 83.38 90 ASP A N 1
ATOM 671 C CA . ASP A 1 90 ? 9.798 -4.173 -24.684 1.00 83.38 90 ASP A CA 1
ATOM 672 C C . ASP A 1 90 ? 8.686 -5.162 -25.094 1.00 83.38 90 ASP A C 1
ATOM 674 O O . ASP A 1 90 ? 8.972 -6.272 -25.547 1.00 83.38 90 ASP A O 1
ATOM 678 N N . ASN A 1 91 ? 7.409 -4.789 -24.932 1.00 78.94 91 ASN A N 1
ATOM 679 C CA . ASN A 1 91 ? 6.257 -5.615 -25.294 1.00 78.94 91 ASN A CA 1
ATOM 680 C C . ASN A 1 91 ? 5.062 -4.748 -25.732 1.00 78.94 91 ASN A C 1
ATOM 682 O O . ASN A 1 91 ? 4.089 -4.579 -24.995 1.00 78.94 91 ASN A O 1
ATOM 686 N N . ALA A 1 92 ? 5.146 -4.209 -26.954 1.00 70.19 92 ALA A N 1
ATOM 687 C CA . ALA A 1 92 ? 4.280 -3.144 -27.479 1.00 70.19 92 ALA A CA 1
ATOM 688 C C . ALA A 1 92 ? 2.758 -3.396 -27.401 1.00 70.19 92 ALA A C 1
ATOM 690 O O . ALA A 1 92 ? 1.984 -2.442 -27.446 1.00 70.19 92 ALA A O 1
ATOM 691 N N . ASN A 1 93 ? 2.322 -4.652 -27.257 1.00 66.50 93 ASN A N 1
ATOM 692 C CA . ASN A 1 93 ? 0.906 -5.034 -27.247 1.00 66.50 93 ASN A CA 1
ATOM 693 C C . ASN A 1 93 ? 0.418 -5.591 -25.898 1.00 66.50 93 ASN A C 1
ATOM 695 O O . ASN A 1 93 ? -0.726 -6.038 -25.811 1.00 66.50 93 ASN A O 1
ATOM 699 N N . ALA A 1 94 ? 1.250 -5.583 -24.853 1.00 78.31 94 ALA A N 1
ATOM 700 C CA . ALA A 1 94 ? 0.892 -6.126 -23.547 1.00 78.31 94 ALA A CA 1
ATOM 701 C C . ALA A 1 94 ? 1.040 -5.087 -22.435 1.00 78.31 94 ALA A C 1
ATOM 703 O O . ALA A 1 94 ? 1.927 -4.233 -22.443 1.00 78.31 94 ALA A O 1
ATOM 704 N N . ASN A 1 95 ? 0.174 -5.184 -21.427 1.00 87.19 95 ASN A N 1
ATOM 705 C CA . ASN A 1 95 ? 0.366 -4.422 -20.203 1.00 87.19 95 ASN A CA 1
ATOM 706 C C . ASN A 1 95 ? 1.654 -4.909 -19.501 1.00 87.19 95 ASN A C 1
ATOM 708 O O . ASN A 1 95 ? 1.886 -6.122 -19.473 1.00 87.19 95 ASN A O 1
ATOM 712 N N . PRO A 1 96 ? 2.491 -4.016 -18.933 1.00 93.81 96 PRO A N 1
ATOM 713 C CA . PRO A 1 96 ? 3.692 -4.419 -18.212 1.00 93.81 96 PRO A CA 1
ATOM 714 C C . PRO A 1 96 ? 3.407 -5.477 -17.149 1.00 93.81 96 PRO A C 1
ATOM 716 O O . PRO A 1 96 ? 2.495 -5.306 -16.333 1.00 93.81 96 PRO A O 1
ATOM 719 N N . ASN A 1 97 ? 4.216 -6.543 -17.153 1.00 94.50 97 ASN A N 1
ATOM 720 C CA . ASN A 1 97 ? 4.124 -7.615 -16.167 1.00 94.50 97 ASN A CA 1
ATOM 721 C C . ASN A 1 97 ? 4.229 -7.010 -14.754 1.00 94.50 97 ASN A C 1
ATOM 723 O O . ASN A 1 97 ? 5.237 -6.356 -14.462 1.00 94.50 97 ASN A O 1
ATOM 727 N N . PRO A 1 98 ? 3.223 -7.214 -13.887 1.00 96.50 98 PRO A N 1
ATOM 728 C CA . PRO A 1 98 ? 3.202 -6.602 -12.569 1.00 96.50 98 PRO A CA 1
ATOM 729 C C . PRO A 1 98 ? 4.381 -7.009 -11.678 1.00 96.50 98 PRO A C 1
ATOM 731 O O . PRO A 1 98 ? 4.807 -6.181 -10.884 1.00 96.50 98 PRO A O 1
ATOM 734 N N . GLU A 1 99 ? 4.945 -8.210 -11.841 1.00 97.19 99 GLU A N 1
ATOM 735 C CA . GLU A 1 99 ? 6.138 -8.669 -11.106 1.00 97.19 99 GLU A CA 1
ATOM 736 C C . GLU A 1 99 ? 7.356 -7.790 -11.423 1.00 97.19 99 GLU A C 1
ATOM 738 O O . GLU A 1 99 ? 8.070 -7.326 -10.539 1.00 97.19 99 GLU A O 1
ATOM 743 N N . LYS A 1 100 ? 7.562 -7.473 -12.709 1.00 97.00 100 LYS A N 1
ATOM 744 C CA . LYS A 1 100 ? 8.656 -6.583 -13.124 1.00 97.00 100 LYS A CA 1
ATOM 745 C C . LYS A 1 100 ? 8.455 -5.171 -12.585 1.00 97.00 100 LYS A C 1
ATOM 747 O O . LYS A 1 100 ? 9.409 -4.527 -12.161 1.00 97.00 100 LYS A O 1
ATOM 752 N N . VAL A 1 101 ? 7.213 -4.685 -12.612 1.00 98.38 101 VAL A N 1
ATOM 753 C CA . VAL A 1 101 ? 6.885 -3.362 -12.071 1.00 98.38 101 VAL A CA 1
ATOM 754 C C . VAL A 1 101 ? 7.117 -3.314 -10.562 1.00 98.38 101 VAL A C 1
ATOM 756 O O . VAL A 1 101 ? 7.651 -2.323 -10.073 1.00 98.38 101 VAL A O 1
ATOM 759 N N . PHE A 1 102 ? 6.753 -4.376 -9.842 1.00 98.62 102 PHE A N 1
ATOM 760 C CA . PHE A 1 102 ? 7.007 -4.515 -8.413 1.00 98.62 102 PHE A CA 1
ATOM 761 C C . PHE A 1 102 ? 8.507 -4.469 -8.098 1.00 98.62 102 PHE A C 1
ATOM 763 O O . PHE A 1 102 ? 8.908 -3.651 -7.277 1.00 98.62 102 PHE A O 1
ATOM 770 N N . GLY A 1 103 ? 9.347 -5.215 -8.823 1.00 98.56 103 GLY A N 1
ATOM 771 C CA . GLY A 1 103 ? 10.802 -5.160 -8.622 1.00 98.56 103 GLY A CA 1
ATOM 772 C C . GLY A 1 103 ? 11.398 -3.757 -8.830 1.00 98.56 103 GLY A C 1
ATOM 773 O O . GLY A 1 103 ? 12.263 -3.323 -8.073 1.00 98.56 103 GLY A O 1
ATOM 774 N N . HIS A 1 104 ? 10.895 -2.990 -9.805 1.00 98.56 104 HIS A N 1
ATOM 775 C CA . HIS A 1 104 ? 11.289 -1.583 -9.958 1.00 98.56 104 HIS A CA 1
ATOM 776 C C . HIS A 1 104 ? 10.761 -0.680 -8.835 1.00 98.56 104 HIS A C 1
ATOM 778 O O . HIS A 1 104 ? 11.424 0.292 -8.475 1.00 98.56 104 HIS A O 1
ATOM 784 N N . ALA A 1 105 ? 9.582 -0.976 -8.283 1.00 98.50 105 ALA A N 1
ATOM 785 C CA . ALA A 1 105 ? 9.049 -0.257 -7.131 1.00 98.50 105 ALA A CA 1
ATOM 786 C C . ALA A 1 105 ? 9.942 -0.457 -5.896 1.00 98.50 105 ALA A C 1
ATOM 788 O O . ALA A 1 105 ? 10.297 0.527 -5.250 1.00 98.50 105 ALA A O 1
ATOM 789 N N . GLU A 1 106 ? 10.366 -1.696 -5.625 1.00 98.56 106 GLU A N 1
ATOM 790 C CA . GLU A 1 106 ? 11.301 -2.023 -4.539 1.00 98.56 106 GLU A CA 1
ATOM 791 C C . GLU A 1 106 ? 12.647 -1.320 -4.723 1.00 98.56 106 GLU A C 1
ATOM 793 O O . GLU A 1 106 ? 13.186 -0.740 -3.778 1.00 98.56 106 GLU A O 1
ATOM 798 N N . GLN A 1 107 ? 13.164 -1.296 -5.955 1.00 98.50 107 GLN A N 1
ATOM 799 C CA . GLN A 1 107 ? 14.393 -0.575 -6.262 1.00 98.50 107 GLN A CA 1
ATOM 800 C C . GLN A 1 107 ? 14.256 0.919 -5.940 1.00 98.50 107 GLN A C 1
ATOM 802 O O . GLN A 1 107 ? 15.055 1.458 -5.175 1.00 98.50 107 GLN A O 1
ATOM 807 N N . LEU A 1 108 ? 13.228 1.589 -6.471 1.00 98.00 108 LEU A N 1
ATOM 808 C CA . LEU A 1 108 ? 13.028 3.022 -6.239 1.00 98.00 108 LEU A CA 1
ATOM 809 C C . LEU A 1 108 ? 12.769 3.337 -4.764 1.00 98.00 108 LEU A C 1
ATOM 811 O O . LEU A 1 108 ? 13.236 4.359 -4.269 1.00 98.00 108 LEU A O 1
ATOM 815 N N . GLN A 1 109 ? 12.090 2.449 -4.037 1.00 97.56 109 GLN A N 1
ATOM 816 C CA . GLN A 1 109 ? 11.935 2.577 -2.593 1.00 97.56 109 GLN A CA 1
ATOM 817 C C . GLN A 1 109 ? 13.291 2.517 -1.878 1.00 97.56 109 GLN A C 1
ATOM 819 O O . GLN A 1 109 ? 13.556 3.357 -1.023 1.00 97.56 109 GLN A O 1
ATOM 824 N N . SER A 1 110 ? 14.159 1.562 -2.231 1.00 96.94 110 SER A N 1
ATOM 825 C CA . SER A 1 110 ? 15.495 1.439 -1.627 1.00 96.94 110 SER A CA 1
ATOM 826 C C . SER A 1 110 ? 16.392 2.656 -1.899 1.00 96.94 110 SER A C 1
ATOM 828 O O . SER A 1 110 ? 17.272 2.978 -1.104 1.00 96.94 110 SER A O 1
ATOM 830 N N . GLU A 1 111 ? 16.120 3.371 -2.991 1.00 96.62 111 GLU A N 1
ATOM 831 C CA . GLU A 1 111 ? 16.760 4.632 -3.373 1.00 96.62 111 GLU A CA 1
ATOM 832 C C . GLU A 1 111 ? 16.066 5.869 -2.757 1.00 96.62 111 GLU A C 1
ATOM 834 O O . GLU A 1 111 ? 16.421 7.006 -3.068 1.00 96.62 111 GLU A O 1
ATOM 839 N N . ASN A 1 112 ? 15.082 5.667 -1.872 1.00 95.44 112 ASN A N 1
ATOM 840 C CA . ASN A 1 112 ? 14.278 6.706 -1.222 1.00 95.44 112 ASN A CA 1
ATOM 841 C C . ASN A 1 112 ? 13.457 7.583 -2.197 1.00 95.44 112 ASN A C 1
ATOM 843 O O . ASN A 1 112 ? 13.112 8.728 -1.902 1.00 95.44 112 ASN A O 1
ATOM 847 N N . HIS A 1 113 ? 13.100 7.044 -3.365 1.00 96.88 113 HIS A N 1
ATOM 848 C CA . HIS A 1 113 ? 12.189 7.657 -4.336 1.00 96.88 113 HIS A CA 1
ATOM 849 C C . HIS A 1 113 ? 10.740 7.220 -4.067 1.00 96.88 113 HIS A C 1
ATOM 851 O O . HIS A 1 113 ? 10.117 6.528 -4.876 1.00 96.88 113 HIS A O 1
ATOM 857 N N . LEU A 1 114 ? 10.209 7.605 -2.901 1.00 96.44 114 LEU A N 1
ATOM 858 C CA . LEU A 1 114 ? 8.934 7.094 -2.379 1.00 96.44 114 LEU A CA 1
ATOM 859 C C . LEU A 1 114 ? 7.726 7.417 -3.271 1.00 96.44 114 LEU A C 1
ATOM 861 O O . LEU A 1 114 ? 6.876 6.550 -3.462 1.00 96.44 114 LEU A O 1
ATOM 865 N N . ASP A 1 115 ? 7.658 8.613 -3.868 1.00 97.19 115 ASP A N 1
ATOM 866 C CA . ASP A 1 115 ? 6.568 8.988 -4.782 1.00 97.19 115 ASP A CA 1
ATOM 867 C C . ASP A 1 115 ? 6.507 8.074 -6.011 1.00 97.19 115 ASP A C 1
ATOM 869 O O . ASP A 1 115 ? 5.445 7.576 -6.395 1.00 97.19 115 ASP A O 1
ATOM 873 N N . ASP A 1 116 ? 7.662 7.827 -6.630 1.00 98.25 116 ASP A N 1
ATOM 874 C CA . ASP A 1 116 ? 7.760 6.959 -7.796 1.00 98.25 116 ASP A CA 1
ATOM 875 C C . ASP A 1 116 ? 7.478 5.498 -7.428 1.00 98.25 116 ASP A C 1
ATOM 877 O O . ASP A 1 116 ? 6.693 4.827 -8.106 1.00 98.25 116 ASP A O 1
ATOM 881 N N . ALA A 1 117 ? 8.056 5.018 -6.324 1.00 98.44 117 ALA A N 1
ATOM 882 C CA . ALA A 1 117 ? 7.808 3.675 -5.812 1.00 98.44 117 ALA A CA 1
ATOM 883 C C . ALA A 1 117 ? 6.315 3.457 -5.533 1.00 98.44 117 ALA A C 1
ATOM 885 O O . ALA A 1 117 ? 5.736 2.476 -5.999 1.00 98.44 117 ALA A O 1
ATOM 886 N N . TYR A 1 118 ? 5.651 4.401 -4.859 1.00 98.38 118 TYR A N 1
ATOM 887 C CA . TYR A 1 118 ? 4.217 4.343 -4.571 1.00 98.38 118 TYR A CA 1
ATOM 888 C C . TYR A 1 118 ? 3.375 4.215 -5.848 1.00 98.38 118 TYR A C 1
ATOM 890 O O . TYR A 1 118 ? 2.437 3.413 -5.906 1.00 98.38 118 TYR A O 1
ATOM 898 N N . LEU A 1 119 ? 3.714 4.958 -6.906 1.00 98.50 119 LEU A N 1
ATOM 899 C CA . LEU A 1 119 ? 3.020 4.852 -8.191 1.00 98.50 119 LEU A CA 1
ATOM 900 C C . LEU A 1 119 ? 3.205 3.477 -8.845 1.00 98.50 119 LEU A C 1
ATOM 902 O O . LEU A 1 119 ? 2.228 2.925 -9.363 1.00 98.50 119 LEU A O 1
ATOM 906 N N . LEU A 1 120 ? 4.412 2.908 -8.797 1.00 98.75 120 LEU A N 1
ATOM 907 C CA . LEU A 1 120 ? 4.685 1.572 -9.334 1.00 98.75 120 LEU A CA 1
ATOM 908 C C . LEU A 1 120 ? 4.006 0.471 -8.511 1.00 98.75 120 LEU A C 1
ATOM 910 O O . LEU A 1 120 ? 3.354 -0.401 -9.089 1.00 98.75 120 LEU A O 1
ATOM 914 N N . TYR A 1 121 ? 4.037 0.554 -7.179 1.00 98.75 121 TYR A N 1
ATOM 915 C CA . TYR A 1 121 ? 3.284 -0.352 -6.313 1.00 98.75 121 TYR A CA 1
ATOM 916 C C . TYR A 1 121 ? 1.790 -0.302 -6.624 1.00 98.75 121 TYR A C 1
ATOM 918 O O . TYR A 1 121 ? 1.163 -1.345 -6.803 1.00 98.75 121 TYR A O 1
ATOM 926 N N . ARG A 1 122 ? 1.204 0.896 -6.774 1.00 98.56 122 ARG A N 1
ATOM 927 C CA . ARG A 1 122 ? -0.214 1.033 -7.158 1.00 98.56 122 ARG A CA 1
ATOM 928 C C . ARG A 1 122 ? -0.503 0.429 -8.516 1.00 98.56 122 ARG A C 1
ATOM 930 O O . ARG A 1 122 ? -1.576 -0.144 -8.702 1.00 98.56 122 ARG A O 1
ATOM 937 N N . PHE A 1 123 ? 0.414 0.567 -9.463 1.00 98.25 123 PHE A N 1
ATOM 938 C CA . PHE A 1 123 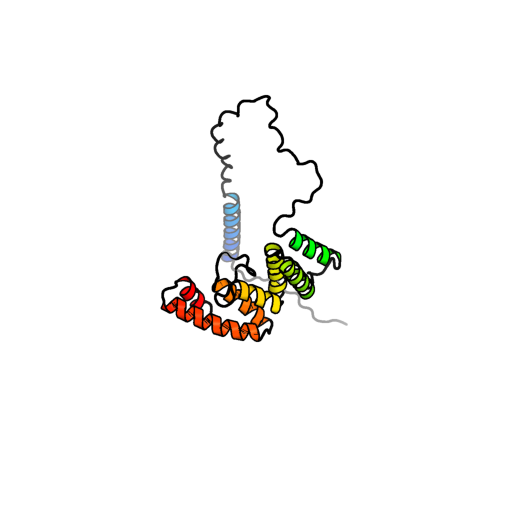? 0.273 -0.040 -10.776 1.00 98.25 123 PHE A CA 1
ATOM 939 C C . PHE A 1 123 ? 0.260 -1.572 -10.687 1.00 98.25 123 PHE A C 1
ATOM 941 O O . PHE A 1 123 ? -0.667 -2.195 -11.202 1.00 98.25 123 PHE A O 1
ATOM 948 N N . ALA A 1 124 ? 1.236 -2.174 -10.001 1.00 98.56 124 ALA A N 1
ATOM 949 C CA . ALA A 1 124 ? 1.328 -3.624 -9.825 1.00 98.56 124 ALA A CA 1
ATOM 950 C C . ALA A 1 124 ? 0.132 -4.184 -9.031 1.00 98.56 124 ALA A C 1
ATOM 952 O O . ALA A 1 124 ? -0.509 -5.143 -9.462 1.00 98.56 124 ALA A O 1
ATOM 953 N N . ALA A 1 125 ? -0.247 -3.535 -7.928 1.00 98.56 125 ALA A N 1
ATOM 954 C CA . ALA A 1 125 ? -1.378 -3.933 -7.091 1.00 98.56 125 ALA A CA 1
ATOM 955 C C . ALA A 1 125 ? -2.712 -3.914 -7.855 1.00 98.56 125 ALA A C 1
ATOM 957 O O . ALA A 1 125 ? -3.514 -4.835 -7.733 1.00 98.56 125 ALA A O 1
ATOM 958 N N . ARG A 1 126 ? -2.950 -2.906 -8.710 1.00 97.44 126 ARG A N 1
ATOM 959 C CA . ARG A 1 126 ? -4.160 -2.839 -9.559 1.00 97.44 126 ARG A CA 1
ATOM 960 C C . ARG A 1 126 ? -4.245 -3.951 -10.602 1.00 97.44 126 ARG A C 1
ATOM 962 O O . ARG A 1 126 ? -5.322 -4.170 -11.144 1.00 97.44 126 ARG A O 1
ATOM 969 N N . GLN A 1 127 ? -3.133 -4.619 -10.885 1.00 95.56 127 GLN A N 1
ATOM 970 C CA . GLN A 1 127 ? -3.078 -5.801 -11.739 1.00 95.56 127 GLN A CA 1
ATOM 971 C C . GLN A 1 127 ? -3.119 -7.118 -10.947 1.00 95.56 127 GLN A C 1
ATOM 973 O O . GLN A 1 127 ? -2.901 -8.176 -11.527 1.00 95.56 127 GLN A O 1
ATOM 978 N N . GLY A 1 128 ? -3.392 -7.069 -9.639 1.00 95.00 128 GLY A N 1
ATOM 979 C CA . GLY A 1 128 ? -3.500 -8.255 -8.788 1.00 95.00 128 GLY A CA 1
ATOM 980 C C . GLY A 1 128 ? -2.182 -8.720 -8.170 1.00 95.00 128 GLY A C 1
ATOM 981 O O . GLY A 1 128 ? -2.127 -9.825 -7.644 1.00 95.00 128 GLY A O 1
ATOM 982 N N . HIS A 1 129 ? -1.115 -7.912 -8.204 1.00 98.50 129 HIS A N 1
ATOM 983 C CA . HIS A 1 129 ? 0.121 -8.274 -7.511 1.00 98.50 129 HIS A CA 1
ATOM 984 C C . HIS A 1 129 ? -0.059 -8.192 -5.997 1.00 98.50 129 HIS A C 1
ATOM 986 O O . HIS A 1 129 ? -0.177 -7.101 -5.428 1.00 98.50 129 HIS A O 1
ATOM 992 N N . ALA A 1 130 ? -0.034 -9.346 -5.339 1.00 98.62 130 ALA A N 1
ATOM 993 C CA . ALA A 1 130 ? -0.428 -9.454 -3.945 1.00 98.62 130 ALA A CA 1
ATOM 994 C C . ALA A 1 130 ? 0.532 -8.712 -2.996 1.00 98.62 130 ALA A C 1
ATOM 996 O O . ALA A 1 130 ? 0.086 -7.961 -2.136 1.00 98.62 130 ALA A O 1
ATOM 997 N N . GLN A 1 131 ? 1.847 -8.838 -3.195 1.00 98.75 131 GLN A N 1
ATOM 998 C CA . GLN A 1 131 ? 2.872 -8.186 -2.367 1.00 98.75 131 GLN A CA 1
ATOM 999 C C . GLN A 1 131 ? 2.859 -6.660 -2.526 1.00 98.75 131 GLN A C 1
ATOM 1001 O O . GLN A 1 131 ? 2.953 -5.943 -1.536 1.00 98.75 131 GLN A O 1
ATOM 1006 N N . ALA A 1 132 ? 2.660 -6.145 -3.746 1.00 98.75 132 ALA A N 1
ATOM 1007 C CA . ALA A 1 132 ? 2.494 -4.713 -3.979 1.00 98.75 132 ALA A CA 1
ATOM 1008 C C . ALA A 1 132 ? 1.267 -4.160 -3.236 1.00 98.75 132 ALA A C 1
ATOM 1010 O O . ALA A 1 132 ? 1.330 -3.100 -2.616 1.00 98.75 132 ALA A O 1
ATOM 1011 N N . ALA A 1 133 ? 0.150 -4.891 -3.278 1.00 98.88 133 ALA A N 1
ATOM 1012 C CA . ALA A 1 133 ? -1.059 -4.529 -2.551 1.00 98.88 133 ALA A CA 1
ATOM 1013 C C . ALA A 1 133 ? -0.851 -4.615 -1.026 1.00 98.88 133 ALA A C 1
ATOM 1015 O O . ALA A 1 133 ? -1.218 -3.689 -0.310 1.00 98.88 133 ALA A O 1
ATOM 1016 N N . LEU A 1 134 ? -0.185 -5.657 -0.523 1.00 98.88 134 LEU A N 1
ATOM 1017 C CA . LEU A 1 134 ? 0.170 -5.785 0.894 1.00 98.88 134 LEU A CA 1
ATOM 1018 C C . LEU A 1 134 ? 1.033 -4.601 1.361 1.00 98.88 134 LEU A C 1
ATOM 1020 O O . LEU A 1 134 ? 0.769 -4.018 2.414 1.00 98.88 134 LEU A O 1
ATOM 1024 N N . PHE A 1 135 ? 2.022 -4.200 0.560 1.00 98.62 135 PHE A N 1
ATOM 1025 C CA . PHE A 1 135 ? 2.894 -3.067 0.863 1.00 98.62 135 PHE A CA 1
ATOM 1026 C C . PHE A 1 135 ? 2.120 -1.741 0.927 1.00 98.62 135 PHE A C 1
ATOM 1028 O O . PHE A 1 135 ? 2.272 -0.982 1.883 1.00 98.62 135 PHE A O 1
ATOM 1035 N N . LEU A 1 136 ? 1.220 -1.483 -0.027 1.00 98.81 136 LEU A N 1
ATOM 1036 C CA . LEU A 1 136 ? 0.355 -0.295 0.006 1.00 98.81 136 LEU A CA 1
ATOM 1037 C C . LEU A 1 136 ? -0.611 -0.294 1.192 1.00 98.81 136 LEU A C 1
ATOM 1039 O O . LEU A 1 136 ? -0.885 0.766 1.748 1.00 98.81 136 LEU A O 1
ATOM 1043 N N . GLY A 1 137 ? -1.124 -1.465 1.579 1.00 98.56 137 GLY A N 1
ATOM 1044 C CA . GLY A 1 137 ? -1.936 -1.603 2.785 1.00 98.56 137 GLY A CA 1
ATOM 1045 C C . GLY A 1 137 ? -1.137 -1.236 4.033 1.00 98.56 137 GLY A C 1
ATOM 1046 O O . GLY A 1 137 ? -1.593 -0.429 4.834 1.00 98.56 137 GLY A O 1
ATOM 1047 N N . SER A 1 138 ? 0.103 -1.726 4.123 1.00 98.56 138 SER A N 1
ATOM 1048 C CA . SER A 1 138 ? 1.034 -1.437 5.224 1.00 98.56 138 SER A CA 1
ATOM 1049 C C . SER A 1 138 ? 1.343 0.055 5.362 1.00 98.56 138 SER A C 1
ATOM 1051 O O . SER A 1 138 ? 1.390 0.575 6.469 1.00 98.56 138 SER A O 1
ATOM 1053 N N . GLN A 1 139 ? 1.512 0.759 4.239 1.00 98.31 139 GLN A N 1
ATOM 1054 C CA . GLN A 1 139 ? 1.769 2.203 4.223 1.00 98.31 139 GLN A CA 1
ATOM 1055 C C . GLN A 1 139 ? 0.607 3.052 4.742 1.00 98.31 139 GLN A C 1
ATOM 1057 O O . GLN A 1 139 ? 0.812 4.231 5.022 1.00 98.31 139 GLN A O 1
ATOM 1062 N N . ALA A 1 140 ? -0.603 2.500 4.809 1.00 98.31 140 ALA A N 1
ATOM 1063 C CA . ALA A 1 140 ? -1.791 3.185 5.302 1.00 98.31 140 ALA A CA 1
ATOM 1064 C C . ALA A 1 140 ? -2.262 2.648 6.663 1.00 98.31 140 ALA A C 1
ATOM 1066 O O . ALA A 1 140 ? -3.065 3.295 7.329 1.00 98.31 140 ALA A O 1
ATOM 1067 N N . ASP A 1 141 ? -1.783 1.478 7.078 1.00 98.38 141 ASP A N 1
ATOM 1068 C CA . ASP A 1 141 ? -2.178 0.815 8.316 1.00 98.38 141 ASP A CA 1
ATOM 1069 C C . ASP A 1 141 ? -1.535 1.500 9.535 1.00 98.38 141 ASP A C 1
ATOM 1071 O O . ASP A 1 141 ? -0.305 1.576 9.596 1.00 98.38 141 ASP A O 1
ATOM 1075 N N . PRO A 1 142 ? -2.318 1.966 10.529 1.00 96.31 142 PRO A N 1
ATOM 1076 C CA . PRO A 1 142 ? -1.779 2.574 11.745 1.00 96.31 142 PRO A CA 1
ATOM 1077 C C . PRO A 1 142 ? -0.729 1.723 12.474 1.00 96.31 142 PRO A C 1
ATOM 1079 O O . PRO A 1 142 ? 0.159 2.287 13.108 1.00 96.31 142 PRO A O 1
ATOM 1082 N N . ALA A 1 143 ? -0.799 0.391 12.377 1.00 96.88 143 ALA A N 1
ATOM 1083 C CA . ALA A 1 143 ? 0.149 -0.512 13.026 1.00 96.88 143 ALA A CA 1
ATOM 1084 C C . ALA A 1 143 ? 1.524 -0.579 12.332 1.00 96.88 143 ALA A C 1
ATOM 1086 O O . ALA A 1 143 ? 2.506 -0.963 12.967 1.00 96.88 143 ALA A O 1
ATOM 1087 N N . PHE A 1 144 ? 1.607 -0.218 11.046 1.00 97.38 144 PHE A N 1
ATOM 1088 C CA . PHE A 1 144 ? 2.828 -0.338 10.232 1.00 97.38 144 PHE A CA 1
ATOM 1089 C C . PHE A 1 144 ? 3.287 0.983 9.606 1.00 97.38 144 PHE A C 1
ATOM 1091 O O . PHE A 1 144 ? 4.372 1.044 9.029 1.00 97.38 144 PHE A O 1
ATOM 1098 N N . TYR A 1 145 ? 2.480 2.036 9.711 1.00 97.25 145 TYR A N 1
ATOM 1099 C CA . TYR A 1 145 ? 2.769 3.340 9.142 1.00 97.25 145 TYR A CA 1
ATOM 1100 C C . TYR A 1 145 ? 4.051 3.946 9.726 1.00 97.25 145 TYR A C 1
ATOM 1102 O O . TYR A 1 145 ? 4.178 4.145 10.936 1.00 97.25 145 TYR A O 1
ATOM 1110 N N . THR A 1 146 ? 4.967 4.336 8.839 1.00 96.12 146 THR A N 1
ATOM 1111 C CA . THR A 1 146 ? 6.108 5.194 9.162 1.00 96.12 146 THR A CA 1
ATOM 1112 C C . THR A 1 146 ? 6.297 6.231 8.058 1.00 96.12 146 THR A C 1
ATOM 1114 O O . THR A 1 146 ? 5.973 5.986 6.892 1.00 96.12 146 THR A O 1
ATOM 1117 N N . SER A 1 147 ? 6.873 7.383 8.406 1.00 92.25 147 SER A N 1
ATOM 1118 C CA . SER A 1 147 ? 7.248 8.413 7.428 1.00 92.25 147 SER A CA 1
ATOM 1119 C C . SER A 1 147 ? 8.390 7.984 6.498 1.00 92.25 147 SER A C 1
ATOM 1121 O O . SER A 1 147 ? 8.695 8.692 5.547 1.00 92.25 147 SER A O 1
ATOM 1123 N N . GLU A 1 148 ? 9.052 6.860 6.783 1.00 92.75 148 GLU A N 1
ATOM 1124 C CA . GLU A 1 148 ? 10.153 6.328 5.972 1.00 92.75 148 GLU A CA 1
ATOM 1125 C C . GLU A 1 148 ? 9.648 5.500 4.785 1.00 92.75 148 GLU A C 1
ATOM 1127 O O . GLU A 1 148 ? 10.326 5.408 3.767 1.00 92.75 148 GLU A O 1
ATOM 1132 N N . ILE A 1 149 ? 8.466 4.885 4.907 1.00 90.81 149 ILE A N 1
ATOM 1133 C CA . ILE A 1 149 ? 7.923 3.983 3.881 1.00 90.81 149 ILE A CA 1
ATOM 1134 C C . ILE A 1 149 ? 6.692 4.541 3.167 1.00 90.81 149 ILE A C 1
ATOM 1136 O O . ILE A 1 149 ? 6.296 3.985 2.145 1.00 90.81 149 ILE A O 1
ATOM 1140 N N . SER A 1 150 ? 6.062 5.583 3.717 1.00 95.62 150 SER A N 1
ATOM 1141 C CA . SER A 1 150 ? 4.775 6.103 3.254 1.00 95.62 150 SER A CA 1
ATOM 1142 C C . SER A 1 150 ? 4.875 7.549 2.790 1.00 95.62 150 SER A C 1
ATOM 1144 O O . SER A 1 150 ? 5.482 8.388 3.450 1.00 95.62 150 SER A O 1
ATOM 1146 N N . ILE A 1 151 ? 4.216 7.844 1.668 1.00 95.94 151 ILE A N 1
ATOM 1147 C CA . ILE A 1 151 ? 3.983 9.219 1.200 1.00 95.94 151 ILE A CA 1
ATOM 1148 C C . ILE A 1 151 ? 2.699 9.830 1.780 1.00 95.94 151 ILE A C 1
ATOM 1150 O O . ILE A 1 151 ? 2.384 10.991 1.516 1.00 95.94 151 ILE A O 1
ATOM 1154 N N . LEU A 1 152 ? 1.896 9.037 2.497 1.00 96.00 152 LEU A N 1
ATOM 1155 C CA . LEU A 1 152 ? 0.670 9.534 3.107 1.00 96.00 152 LEU A CA 1
ATOM 1156 C C . LEU A 1 152 ? 1.036 10.461 4.273 1.00 96.00 152 LEU A C 1
ATOM 1158 O O . LEU A 1 152 ? 1.997 10.182 4.979 1.00 96.00 152 LEU A O 1
ATOM 1162 N N . PRO A 1 153 ? 0.282 11.546 4.513 1.00 96.12 153 PRO A N 1
ATOM 1163 C CA . PRO A 1 153 ? 0.561 12.443 5.636 1.00 96.12 153 PRO A CA 1
ATOM 1164 C C . PRO A 1 153 ? 0.244 11.808 6.999 1.00 96.12 153 PRO A C 1
ATOM 1166 O O . PRO A 1 153 ? 0.769 12.240 8.024 1.00 96.12 153 PRO A O 1
ATOM 1169 N N . MET A 1 154 ? -0.647 10.815 7.018 1.00 96.06 154 MET A N 1
ATOM 1170 C CA . MET A 1 154 ? -1.055 10.055 8.196 1.00 96.06 154 MET A CA 1
ATOM 1171 C C . MET A 1 154 ? -1.646 8.699 7.768 1.00 96.06 154 MET A C 1
ATOM 1173 O O . MET A 1 154 ? -2.018 8.557 6.597 1.00 96.06 154 MET A O 1
ATOM 1177 N N . PRO A 1 155 ? -1.762 7.720 8.686 1.00 96.19 155 PRO A N 1
ATOM 1178 C CA . PRO A 1 155 ? -2.461 6.466 8.416 1.00 96.19 155 PRO A CA 1
ATOM 1179 C C . PRO A 1 155 ? -3.903 6.685 7.933 1.00 96.19 155 PRO A C 1
ATOM 1181 O O . PRO A 1 155 ? -4.564 7.650 8.317 1.00 96.19 155 PRO A O 1
ATOM 1184 N N . ASP A 1 156 ? -4.409 5.751 7.132 1.00 96.75 156 ASP A N 1
ATOM 1185 C CA . ASP A 1 156 ? -5.753 5.763 6.554 1.00 96.75 156 ASP A CA 1
ATOM 1186 C C . ASP A 1 156 ? -6.322 4.335 6.547 1.00 96.75 156 ASP A C 1
ATOM 1188 O O . ASP A 1 156 ? -6.004 3.510 5.683 1.00 96.75 156 ASP A O 1
ATOM 1192 N N . LEU A 1 157 ? -7.203 4.050 7.513 1.00 96.62 157 LEU A N 1
ATOM 1193 C CA . LEU A 1 157 ? -7.850 2.742 7.683 1.00 96.62 157 LEU A CA 1
ATOM 1194 C C . LEU A 1 157 ? -8.588 2.279 6.415 1.00 96.62 157 LEU A C 1
ATOM 1196 O O . LEU A 1 157 ? -8.619 1.086 6.112 1.00 96.62 157 LEU A O 1
ATOM 1200 N N . GLY A 1 158 ? -9.166 3.209 5.649 1.00 96.44 158 GLY A N 1
ATOM 1201 C CA . GLY A 1 158 ? -9.883 2.896 4.415 1.00 96.44 158 GLY A CA 1
ATOM 1202 C C . GLY A 1 158 ? -8.941 2.462 3.294 1.00 96.44 158 GLY A C 1
ATOM 1203 O O . GLY A 1 158 ? -9.226 1.496 2.578 1.00 96.44 158 GLY A O 1
ATOM 1204 N N . GLN A 1 159 ? -7.795 3.133 3.151 1.00 97.62 159 GLN A N 1
ATOM 1205 C CA . GLN A 1 159 ? -6.758 2.716 2.205 1.00 97.62 159 GLN A CA 1
ATOM 1206 C C . GLN A 1 159 ? -6.113 1.388 2.608 1.00 97.62 159 GLN A C 1
ATOM 1208 O O . GLN A 1 159 ? -5.931 0.534 1.736 1.00 97.62 159 GLN A O 1
ATOM 1213 N N . ALA A 1 160 ? -5.837 1.184 3.899 1.00 98.44 160 ALA A N 1
ATOM 1214 C CA . ALA A 1 160 ? -5.325 -0.085 4.412 1.00 98.44 160 ALA A CA 1
ATOM 1215 C C . ALA A 1 160 ? -6.285 -1.237 4.077 1.00 98.44 160 ALA A C 1
ATOM 1217 O O . ALA A 1 160 ? -5.888 -2.216 3.441 1.00 98.44 160 ALA A O 1
ATOM 1218 N N . TYR A 1 161 ? -7.577 -1.067 4.387 1.00 98.00 161 TYR A N 1
ATOM 1219 C CA . TYR A 1 161 ? -8.626 -2.046 4.089 1.00 98.00 161 TYR A CA 1
ATOM 1220 C C . TYR A 1 161 ? -8.678 -2.388 2.602 1.00 98.00 161 TYR A C 1
ATOM 1222 O O . TYR A 1 161 ? -8.641 -3.560 2.221 1.00 98.00 161 TYR A O 1
ATOM 1230 N N . LYS A 1 162 ? -8.725 -1.361 1.748 1.00 97.50 162 LYS A N 1
ATOM 1231 C CA . LYS A 1 162 ? -8.784 -1.533 0.297 1.00 97.50 162 LYS A CA 1
ATOM 1232 C C . LYS A 1 162 ? -7.627 -2.385 -0.217 1.00 97.50 162 LYS A C 1
ATOM 1234 O O . LYS A 1 162 ? -7.849 -3.292 -1.016 1.00 97.50 162 LYS A O 1
ATOM 1239 N N . TRP A 1 163 ? -6.401 -2.066 0.179 1.00 98.62 163 TRP A N 1
ATOM 1240 C CA . TRP A 1 163 ? -5.226 -2.721 -0.381 1.00 98.62 163 TRP A CA 1
ATOM 1241 C C . TRP A 1 163 ? -4.980 -4.104 0.208 1.00 98.62 163 TRP A C 1
ATOM 1243 O O . TRP A 1 163 ? -4.668 -5.021 -0.549 1.00 98.62 163 TRP A O 1
ATOM 1253 N N . TYR A 1 164 ? -5.219 -4.304 1.505 1.00 98.56 164 TYR A N 1
ATOM 1254 C CA . TYR A 1 164 ? -5.179 -5.651 2.066 1.00 98.56 164 TYR A CA 1
ATOM 1255 C C . TYR A 1 164 ? -6.239 -6.560 1.451 1.00 98.56 164 TYR A C 1
ATOM 1257 O O . TYR A 1 164 ? -5.940 -7.723 1.208 1.00 98.56 164 TYR A O 1
ATOM 1265 N N . ARG A 1 165 ? -7.430 -6.050 1.103 1.00 97.81 165 ARG A N 1
ATOM 1266 C CA . ARG A 1 165 ? -8.415 -6.837 0.343 1.00 97.81 165 ARG A CA 1
ATOM 1267 C C . ARG A 1 165 ? -7.884 -7.286 -1.003 1.00 97.81 165 ARG A C 1
ATOM 1269 O O . ARG A 1 165 ? -7.960 -8.465 -1.305 1.00 97.81 165 ARG A O 1
ATOM 1276 N N . VAL A 1 166 ? -7.286 -6.377 -1.771 1.00 98.19 166 VAL A N 1
ATOM 1277 C CA . VAL A 1 166 ? -6.671 -6.733 -3.059 1.00 98.19 166 VAL A CA 1
ATOM 1278 C C . VAL A 1 166 ? -5.588 -7.803 -2.881 1.00 98.19 166 VAL A C 1
ATOM 1280 O O . VAL A 1 166 ? -5.521 -8.737 -3.674 1.00 98.19 166 VAL A O 1
ATOM 1283 N N . ALA A 1 167 ? -4.757 -7.700 -1.842 1.00 98.75 167 ALA A N 1
ATOM 1284 C CA . ALA A 1 167 ? -3.720 -8.690 -1.560 1.00 98.75 167 ALA A CA 1
ATOM 1285 C C . ALA A 1 167 ? -4.296 -10.050 -1.123 1.00 98.75 167 ALA A C 1
ATOM 1287 O O . ALA A 1 167 ? -3.836 -11.089 -1.594 1.00 98.75 167 ALA A O 1
ATOM 1288 N N . ALA A 1 168 ? -5.310 -10.048 -0.257 1.00 98.31 168 ALA A N 1
ATOM 1289 C CA . ALA A 1 168 ? -5.991 -11.251 0.211 1.00 98.31 168 ALA A CA 1
ATOM 1290 C C . ALA A 1 168 ? -6.753 -11.955 -0.922 1.00 98.31 168 ALA A C 1
ATOM 1292 O O . ALA A 1 168 ? -6.635 -13.169 -1.070 1.00 98.31 168 ALA A O 1
ATOM 1293 N N . ASP A 1 169 ? -7.456 -11.198 -1.771 1.00 97.62 169 ASP A N 1
ATOM 1294 C CA . ASP A 1 169 ? -8.150 -11.709 -2.961 1.00 97.62 169 ASP A CA 1
ATOM 1295 C C . ASP A 1 169 ? -7.159 -12.323 -3.971 1.00 97.62 169 ASP A C 1
ATOM 1297 O O . ASP A 1 169 ? -7.498 -13.257 -4.696 1.00 97.62 169 ASP A O 1
ATOM 1301 N N . ALA A 1 170 ? -5.913 -11.838 -3.986 1.00 97.06 170 ALA A N 1
ATOM 1302 C CA . ALA A 1 170 ? -4.805 -12.404 -4.754 1.00 97.06 170 ALA A CA 1
ATOM 1303 C C . ALA A 1 170 ? -4.081 -13.574 -4.046 1.00 97.06 170 ALA A C 1
ATOM 1305 O O . ALA A 1 170 ? -3.062 -14.054 -4.543 1.00 97.06 170 ALA A O 1
ATOM 1306 N N . GLY A 1 171 ? -4.594 -14.052 -2.906 1.00 97.12 171 GLY A N 1
ATOM 1307 C CA . GLY A 1 171 ? -4.100 -15.237 -2.199 1.00 97.12 171 GLY A CA 1
ATOM 1308 C C . GLY A 1 171 ? -2.983 -14.986 -1.181 1.00 97.12 171 GLY A C 1
ATOM 1309 O O . GLY A 1 171 ? -2.325 -15.935 -0.764 1.00 97.12 171 GLY A O 1
ATOM 1310 N N . ASN A 1 172 ? -2.734 -13.739 -0.770 1.00 98.56 172 ASN A N 1
ATOM 1311 C CA . ASN A 1 172 ? -1.724 -13.444 0.248 1.00 98.56 172 ASN A CA 1
ATOM 1312 C C . ASN A 1 172 ? -2.264 -13.688 1.671 1.00 98.56 172 ASN A C 1
ATOM 1314 O O . ASN A 1 172 ? -3.109 -12.943 2.167 1.00 98.56 172 ASN A O 1
ATOM 1318 N N . GLU A 1 173 ? -1.750 -14.721 2.343 1.00 98.44 173 GLU A N 1
ATOM 1319 C CA . GLU A 1 173 ? -2.176 -15.122 3.696 1.00 98.44 173 GLU A CA 1
ATOM 1320 C C . GLU A 1 173 ? -1.831 -14.084 4.776 1.00 98.44 173 GLU A C 1
ATOM 1322 O O . GLU A 1 173 ? -2.582 -13.889 5.738 1.00 98.44 173 GLU A O 1
ATOM 1327 N N . GLU A 1 174 ? -0.719 -13.366 4.608 1.00 98.50 174 GLU A N 1
ATOM 1328 C CA . GLU A 1 174 ? -0.349 -12.283 5.517 1.00 98.50 174 GLU A CA 1
ATOM 1329 C C . GLU A 1 174 ? -1.374 -11.144 5.446 1.00 98.50 174 GLU A C 1
ATOM 1331 O O . GLU A 1 174 ? -1.810 -10.641 6.479 1.00 98.50 174 GLU A O 1
ATOM 1336 N N . ALA A 1 175 ? -1.845 -10.791 4.250 1.00 98.56 175 ALA A N 1
ATOM 1337 C CA . ALA A 1 175 ? -2.885 -9.788 4.062 1.00 98.56 175 ALA A CA 1
ATOM 1338 C C . ALA A 1 175 ? -4.208 -10.193 4.717 1.00 98.56 175 ALA A C 1
ATOM 1340 O O . ALA A 1 175 ? -4.874 -9.335 5.289 1.00 98.56 175 ALA A O 1
ATOM 1341 N N . VAL A 1 176 ? -4.575 -11.482 4.685 1.00 98.44 176 VAL A N 1
ATOM 1342 C CA . VAL A 1 176 ? -5.752 -12.003 5.406 1.00 98.44 176 VAL A CA 1
ATOM 1343 C C . VAL A 1 176 ? -5.606 -11.768 6.908 1.00 98.44 176 VAL A C 1
ATOM 1345 O O . VAL A 1 176 ? -6.532 -11.271 7.548 1.00 98.44 176 VAL A O 1
ATOM 1348 N N . THR A 1 177 ? -4.431 -12.072 7.460 1.00 98.50 177 THR A N 1
ATOM 1349 C CA . THR A 1 177 ? -4.134 -11.859 8.884 1.00 98.50 177 THR A CA 1
ATOM 1350 C C . THR A 1 177 ? -4.203 -10.373 9.238 1.00 98.50 177 THR A C 1
ATOM 1352 O O . THR A 1 177 ? -4.884 -9.985 10.185 1.00 98.50 177 THR A O 1
ATOM 1355 N N . ARG A 1 178 ? -3.580 -9.508 8.429 1.00 98.50 178 ARG A N 1
ATOM 1356 C CA . ARG A 1 178 ? -3.608 -8.056 8.646 1.00 98.50 178 ARG A CA 1
ATOM 1357 C C . ARG A 1 178 ? -5.006 -7.460 8.483 1.00 98.50 178 ARG A C 1
ATOM 1359 O O . ARG A 1 178 ? -5.354 -6.548 9.219 1.00 98.50 178 ARG A O 1
ATOM 1366 N N . LEU A 1 179 ? -5.841 -7.997 7.594 1.00 97.75 179 LEU A N 1
ATOM 1367 C CA . LEU A 1 179 ? -7.254 -7.620 7.466 1.00 97.75 179 LEU A CA 1
ATOM 1368 C C . LEU A 1 179 ? -8.060 -7.904 8.733 1.00 97.75 179 LEU A C 1
ATOM 1370 O O . LEU A 1 179 ? -8.935 -7.110 9.079 1.00 97.75 179 LEU A O 1
ATOM 1374 N N . GLN A 1 180 ? -7.786 -9.020 9.411 1.00 97.44 180 GLN A N 1
ATOM 1375 C CA . GLN A 1 180 ? -8.436 -9.358 10.678 1.00 97.44 180 GLN A CA 1
ATOM 1376 C C . GLN A 1 180 ? -8.022 -8.370 11.771 1.00 97.44 180 GLN A C 1
ATOM 1378 O O . GLN A 1 180 ? -8.888 -7.748 12.382 1.00 97.44 180 GLN A O 1
ATOM 1383 N N . SER A 1 181 ? -6.718 -8.133 11.937 1.00 98.12 181 SER A N 1
ATOM 1384 C CA . SER 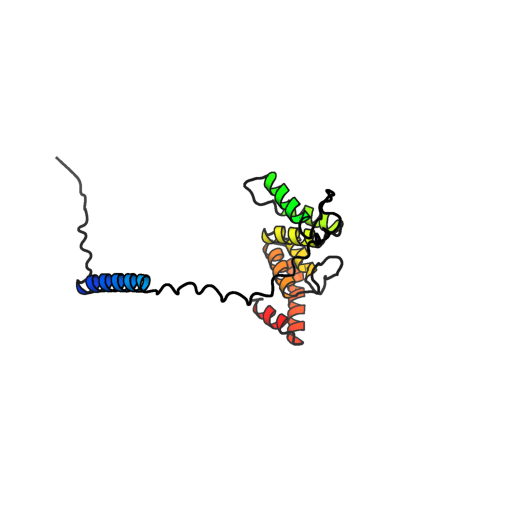A 1 181 ? -6.217 -7.146 12.903 1.00 98.12 181 SER A CA 1
ATOM 1385 C C . SER A 1 181 ? -6.691 -5.723 12.592 1.00 98.12 181 SER A C 1
ATOM 1387 O O . SER A 1 181 ? -7.017 -4.964 13.502 1.00 98.12 181 SER A O 1
ATOM 1389 N N . LEU A 1 182 ? -6.774 -5.346 11.313 1.00 98.12 182 LEU A N 1
ATOM 1390 C CA . LEU A 1 182 ? -7.295 -4.045 10.898 1.00 98.12 182 LEU A CA 1
ATOM 1391 C C . LEU A 1 182 ? -8.779 -3.910 11.251 1.00 98.12 182 LEU A C 1
ATOM 1393 O O . LEU A 1 182 ? -9.205 -2.848 11.693 1.00 98.12 182 LEU A O 1
ATOM 1397 N N . ARG A 1 183 ? -9.571 -4.976 11.097 1.00 97.50 183 ARG A N 1
ATOM 1398 C CA . ARG A 1 183 ? -10.986 -4.966 11.481 1.00 97.50 183 ARG A CA 1
ATOM 1399 C C . ARG A 1 183 ? -11.162 -4.710 12.977 1.00 97.50 183 ARG A C 1
ATOM 1401 O O . ARG A 1 183 ? -12.000 -3.893 13.338 1.00 97.50 183 ARG A O 1
ATOM 1408 N N . GLU A 1 184 ? -10.368 -5.356 13.826 1.00 96.88 184 GLU A N 1
ATOM 1409 C CA . GLU A 1 184 ? -10.400 -5.127 15.279 1.00 96.88 184 GLU A CA 1
ATOM 1410 C C . GLU A 1 184 ? -10.097 -3.660 15.623 1.00 96.88 184 GLU A C 1
ATOM 1412 O O . GLU A 1 184 ? -10.804 -3.045 16.422 1.00 96.88 184 GLU A O 1
ATOM 1417 N N . GLN A 1 185 ? -9.100 -3.062 14.960 1.00 95.88 185 GLN A N 1
ATOM 1418 C CA . GLN A 1 185 ? -8.785 -1.638 15.117 1.00 95.88 185 GLN A CA 1
ATOM 1419 C C . GLN A 1 185 ?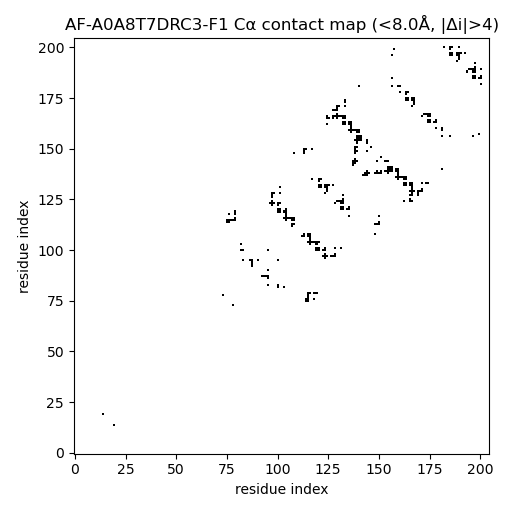 -9.946 -0.742 14.669 1.00 95.88 185 GLN A C 1
ATOM 1421 O O . GLN A 1 185 ? -10.316 0.192 15.376 1.00 95.88 185 GLN A O 1
ATOM 1426 N N . VAL A 1 186 ? -10.557 -1.037 13.519 1.00 97.31 186 VAL A N 1
ATOM 1427 C CA . VAL A 1 186 ? -11.700 -0.279 12.990 1.00 97.31 186 VAL A CA 1
ATOM 1428 C C . VAL A 1 186 ? -12.910 -0.378 13.928 1.00 97.31 186 VAL A C 1
ATOM 1430 O O . VAL A 1 186 ? -13.575 0.629 14.166 1.00 97.31 186 VAL A O 1
ATOM 1433 N N . GLU A 1 187 ? -13.188 -1.555 14.493 1.00 96.50 187 GLU A N 1
ATOM 1434 C CA . GLU A 1 187 ? -14.250 -1.758 15.488 1.00 96.50 187 GLU A CA 1
ATOM 1435 C C . GLU A 1 187 ? -13.999 -0.921 16.751 1.00 96.50 187 GLU A C 1
ATOM 1437 O O . GLU A 1 187 ? -14.907 -0.227 17.221 1.00 96.50 187 GLU A O 1
ATOM 1442 N N . GLN A 1 188 ? -12.761 -0.916 17.250 1.00 96.56 188 GLN A N 1
ATOM 1443 C CA . GLN A 1 188 ? -12.365 -0.114 18.405 1.00 96.56 188 GLN A CA 1
ATOM 1444 C C . GLN A 1 188 ? -12.504 1.392 18.130 1.00 96.56 188 GLN A C 1
ATOM 1446 O O . GLN A 1 188 ? -13.182 2.093 18.882 1.00 96.56 188 GLN A O 1
ATOM 1451 N N . SER A 1 189 ? -11.952 1.896 17.021 1.00 95.44 189 SER A N 1
ATOM 1452 C CA . SER A 1 189 ? -12.069 3.313 16.650 1.00 95.44 189 SER A CA 1
ATOM 1453 C C . SER A 1 189 ? -13.531 3.734 16.452 1.00 95.44 189 SER A C 1
ATOM 1455 O O . SER A 1 189 ? -13.941 4.818 16.871 1.00 95.44 189 SER A O 1
ATOM 1457 N N . ALA A 1 190 ? -14.365 2.866 15.874 1.00 96.31 190 ALA A N 1
ATOM 1458 C CA . ALA A 1 190 ? -15.794 3.122 15.712 1.00 96.31 190 ALA A CA 1
ATOM 1459 C C . ALA A 1 190 ? -16.538 3.225 17.059 1.00 96.31 190 ALA A C 1
ATOM 1461 O O . ALA A 1 190 ? -17.440 4.066 17.204 1.00 96.31 190 ALA A O 1
ATOM 1462 N N . ALA A 1 191 ? -16.165 2.390 18.036 1.00 96.81 191 ALA A N 1
ATOM 1463 C CA . ALA A 1 191 ? -16.693 2.433 19.399 1.00 96.81 191 ALA A CA 1
ATOM 1464 C C . ALA A 1 191 ? -16.267 3.711 20.143 1.00 96.81 191 ALA A C 1
ATOM 1466 O O . ALA A 1 191 ? -17.068 4.287 20.879 1.00 96.81 191 ALA A O 1
ATOM 1467 N N . GLU A 1 192 ? -15.053 4.198 19.886 1.00 96.62 192 GLU A N 1
ATOM 1468 C CA . GLU A 1 192 ? -14.509 5.442 20.448 1.00 96.62 192 GLU A CA 1
ATOM 1469 C C . GLU A 1 192 ? -15.116 6.716 19.842 1.00 96.62 192 GLU A C 1
ATOM 1471 O O . GLU A 1 192 ? -14.981 7.799 20.409 1.00 96.62 192 GLU A O 1
ATOM 1476 N N . GLY A 1 193 ? -15.837 6.602 18.724 1.00 95.94 193 GLY A N 1
ATOM 1477 C CA . GLY A 1 193 ? -16.528 7.731 18.104 1.00 95.94 193 GLY A CA 1
ATOM 1478 C C . GLY A 1 193 ? -16.037 8.116 16.716 1.00 95.94 193 GLY A C 1
ATOM 1479 O O . GLY A 1 193 ? -16.566 9.077 16.158 1.00 95.94 193 GLY A O 1
ATOM 1480 N N . ASP A 1 194 ? -15.079 7.387 16.141 1.00 95.81 194 ASP A N 1
ATOM 1481 C CA . ASP A 1 194 ? -14.583 7.665 14.799 1.00 95.81 194 ASP A CA 1
ATOM 1482 C C . ASP A 1 194 ? -15.655 7.343 13.743 1.00 95.81 194 ASP A C 1
ATOM 1484 O O . ASP A 1 194 ? -15.996 6.192 13.453 1.00 95.81 194 ASP A O 1
ATOM 1488 N N . GLU A 1 195 ? -16.197 8.399 13.141 1.00 95.88 195 GLU A N 1
ATOM 1489 C CA . GLU A 1 195 ? -17.233 8.302 12.119 1.00 95.88 195 GLU A CA 1
ATOM 1490 C C . GLU A 1 195 ? -16.714 7.720 10.795 1.00 95.88 195 GLU A C 1
ATOM 1492 O O . GLU A 1 195 ? -17.476 7.141 10.018 1.00 95.88 195 GLU A O 1
ATOM 1497 N N . SER A 1 196 ? -15.425 7.883 10.492 1.00 92.94 196 SER A N 1
ATOM 1498 C CA . SER A 1 196 ? -14.803 7.239 9.334 1.00 92.94 196 SER A CA 1
ATOM 1499 C C . SER A 1 196 ? -14.696 5.727 9.549 1.00 92.94 196 SER A C 1
ATOM 1501 O O . SER A 1 196 ? -15.093 4.968 8.664 1.00 92.94 196 SER A O 1
ATOM 1503 N N . ALA A 1 197 ? -14.309 5.288 10.751 1.00 95.75 197 ALA A N 1
ATOM 1504 C CA . ALA A 1 197 ? -14.258 3.877 11.121 1.00 95.75 197 ALA A CA 1
ATOM 1505 C C . ALA A 1 197 ? -15.657 3.234 11.139 1.00 95.75 197 ALA A C 1
ATOM 1507 O O . ALA A 1 197 ? -15.852 2.156 10.578 1.00 95.75 197 ALA A O 1
ATOM 1508 N N . ARG A 1 198 ? -16.678 3.924 11.671 1.00 96.12 198 ARG A N 1
ATOM 1509 C CA . ARG A 1 198 ? -18.080 3.459 11.601 1.00 96.12 198 ARG A CA 1
ATOM 1510 C C . ARG A 1 198 ? -18.560 3.271 10.170 1.00 96.12 198 ARG A C 1
ATOM 1512 O O . ARG A 1 198 ? -19.178 2.257 9.854 1.00 96.12 198 ARG A O 1
ATOM 1519 N N . ARG A 1 199 ? -18.271 4.232 9.288 1.00 95.50 199 ARG A N 1
ATOM 1520 C CA . ARG A 1 199 ? -18.604 4.119 7.861 1.00 95.50 199 ARG A CA 1
ATOM 1521 C C . ARG A 1 199 ? -17.864 2.963 7.202 1.00 95.50 199 ARG A C 1
ATOM 1523 O O . ARG A 1 199 ? -18.449 2.265 6.377 1.00 95.50 199 ARG A O 1
ATOM 1530 N N . LEU A 1 200 ? -16.607 2.748 7.568 1.00 95.75 200 LEU A N 1
ATOM 1531 C CA . LEU A 1 200 ? -15.798 1.656 7.052 1.00 95.75 200 LEU A CA 1
ATOM 1532 C C . LEU A 1 200 ? -16.323 0.282 7.510 1.00 95.75 200 LEU A C 1
ATOM 1534 O O . LEU A 1 200 ? -16.407 -0.626 6.687 1.00 95.75 200 LEU A O 1
ATOM 1538 N N . MET A 1 201 ? -16.810 0.148 8.751 1.00 95.00 201 MET A N 1
ATOM 1539 C CA . MET A 1 201 ? -17.483 -1.071 9.236 1.00 95.00 201 MET A CA 1
ATOM 1540 C C . MET A 1 201 ? -18.682 -1.484 8.377 1.00 95.00 201 MET A C 1
ATOM 1542 O O . MET A 1 201 ? -18.942 -2.673 8.194 1.00 95.00 201 MET A O 1
ATOM 1546 N N . LEU A 1 202 ? -19.411 -0.519 7.809 1.00 93.38 202 LEU A N 1
ATOM 1547 C CA . LEU A 1 202 ? -20.542 -0.813 6.923 1.00 93.38 202 LEU A CA 1
ATOM 1548 C C . LEU A 1 202 ? -20.102 -1.452 5.597 1.00 93.38 202 LEU A C 1
ATOM 1550 O O . LEU A 1 202 ? -20.898 -2.150 4.970 1.00 93.38 202 LEU A O 1
ATOM 1554 N N . GLN A 1 203 ? -18.851 -1.231 5.179 1.00 89.19 203 GLN A N 1
ATOM 1555 C CA . GLN A 1 203 ? -18.266 -1.756 3.939 1.00 89.19 203 GLN A CA 1
ATOM 1556 C C . GLN A 1 203 ? -17.630 -3.144 4.110 1.00 89.19 203 GLN A C 1
ATOM 1558 O O . GLN A 1 203 ? -17.164 -3.718 3.126 1.00 89.19 203 GLN A O 1
ATOM 1563 N N . TRP A 1 204 ? -17.577 -3.667 5.337 1.00 82.38 204 TRP A N 1
ATOM 1564 C CA . TRP A 1 204 ? -16.915 -4.930 5.694 1.00 82.38 204 TRP A CA 1
ATOM 1565 C C . TRP A 1 204 ? -17.830 -6.165 5.616 1.00 82.38 204 TRP A C 1
ATOM 1567 O O . TRP A 1 204 ? -17.481 -7.224 6.139 1.00 82.38 204 TRP A O 1
ATOM 1577 N N . ARG A 1 205 ? -19.018 -6.014 5.020 1.00 60.47 205 ARG A N 1
ATOM 1578 C CA . ARG A 1 205 ? -20.018 -7.080 4.865 1.00 60.47 205 ARG A CA 1
ATOM 1579 C C . ARG A 1 205 ? -19.668 -8.079 3.773 1.00 60.47 205 ARG A C 1
ATOM 1581 O O . ARG A 1 205 ? -19.109 -7.646 2.741 1.00 60.47 205 ARG A O 1
#

pLDDT: mean 81.76, std 19.55, range [37.0, 98.88]

Nearest PDB structures (foldseek):
  1ouv-assembly1_A  TM=7.055E-01  e=1.804E-01  Helicobacter pylori 26695
  6af0-assembly1_A  TM=5.518E-01  e=4.936E+00  Thermothelomyces thermophilus ATCC 42464

Foldseek 3Di:
DDDDDDDDDDPPPPDPPVRVVVVVVVVVVVVVVVVPPPPPPPPPPPDDPPPPDDPPPPDDPPDPPDPPDPDPPDDQQNVLVVQQVVQCVVPVPDRRALVSLQVVLVVCLVVQSQSSSLSSLVSSLVVLNLVSLQLQLLCQQQVRHDPSNHPDPHHDLLRNLVSLVSNVVSPNPVSVVVNVVSLVVLVVCVVVPPPSSVVVNVVPD

Secondary structure (DSSP, 8-state):
----------------HHHHHHHHHHHHHHHHHHHTS-------PPP-------------PPPPS-SSS------TTHHHHHHHHHHHHTTTTSPPPHHHHHHHHHHHHHTT-HHHHHHHHHHHHHTT-HHHHHHHHHTT-TTT--TTT--SSS--HHHHHHHHHHHHHTT-HHHHHHHHHHHHHHHHHHHHT-HHHHHHHHT--

Radius of gyration: 31.47 Å; Cα contacts (8 Å, |Δi|>4): 194; chains: 1; bounding box: 76×84×81 Å

Mean predicted aligned error: 16.58 Å

Sequence (205 aa):
MAVEDERRFGEDTGIPWGAKALIVLVAVVTLLAVWLVPSEKEEQPPALPEMAAPPQTDQAIPLPPDEAEGKEILRAGDRARAVIAGLRADNANANPNPEKVFGHAEQLQSENHLDDAYLLYRFAARQGHAQAALFLGSQADPAFYTSEISILPMPDLGQAYKWYRVAADAGNEEAVTRLQSLREQVEQSAAEGDESARRLMLQWR